Protein AF-A0A816FI47-F1 (afdb_monomer)

Foldseek 3Di:
DPDPDDDDPLDDDDDDDDDPQDDPQDDDDDQVSQLVRWDKDFDDPVCVVLLQVLLLVFSPDASHFQWFQAPVRDIDGRDNDDDDDTGITGTGDDPPDDDDDDDPDDDDDDPPPPPDDDDDVRVVVVVVQQDPPDKDAPVVLVVLLDVVCPPVPVDDQDQDFFPDPPPHGIHGSVSSVVSVD

Sequence (181 aa):
MYMMGKRVNYAGRSVISPDTFIAIYQVGIPEIFAKKLTYPELVTRHNVDELRQLILNGPDVHSGGNFVELEDETIRRLLPNNLSQRTACYRHLRTGDYVLVNRQPRLHRPNGTPLTGLIQDHVLAGRTLTMRDRVFEKSDYQQLLYNAIGSDSRRKIHLLPPCIWKAKQLWTGKQGFLCFS

Secondary structure (DSSP, 8-state):
---S----SS---------SSS-TT-----HHHHHH-EEEEEP-TTTHHHHHHHHHH-SSSSS-EEEEE-TTS-EEE--TT--S--SEEEEEP-TT-------S-------SS------THHHHHHHHHH-TT-EE-HHHHHHHHHHHHTT-TTS---PPPPSB-SSS-BEEHHHHHHTT-

Nearest PDB structures (foldseek):
  5w66-assembly1_A  TM=8.963E-01  e=2.203E-11  Saccharomyces cerevisiae S288C
  9bz0-assembly1_A  TM=8.713E-01  e=7.297E-09  Sus scrofa
  8ui0-assembly1_A  TM=8.658E-01  e=8.314E-09  Sus scrofa
  8cro-assembly1_A  TM=8.909E-01  e=3.725E-08  Pyrococcus furiosus DSM 3638
  8uha-assembly1_A  TM=8.652E-01  e=2.519E-08  Sus scrofa

Organism: NCBI:txid392033

Structure (mmCIF, N/CA/C/O backbone):
data_AF-A0A816FI47-F1
#
_entry.id   AF-A0A816FI47-F1
#
loop_
_atom_site.group_PDB
_atom_site.id
_atom_site.type_symbol
_atom_site.label_atom_id
_atom_site.label_alt_id
_atom_site.label_comp_id
_atom_site.label_asym_id
_atom_site.label_entity_id
_atom_site.label_seq_id
_atom_site.pdbx_PDB_ins_code
_atom_site.Cartn_x
_atom_site.Cartn_y
_atom_site.Cartn_z
_atom_site.occupancy
_atom_site.B_iso_or_equiv
_atom_site.auth_seq_id
_atom_site.auth_comp_id
_atom_site.auth_asym_id
_atom_site.auth_atom_id
_atom_site.pdbx_PDB_model_num
ATOM 1 N N . MET A 1 1 ? 9.912 13.997 35.155 1.00 44.88 1 MET A N 1
ATOM 2 C CA . MET A 1 1 ? 10.780 13.135 34.323 1.00 44.88 1 MET A CA 1
ATOM 3 C C . MET A 1 1 ? 9.960 12.571 33.159 1.00 44.88 1 MET A C 1
ATOM 5 O O . MET A 1 1 ? 9.544 11.427 33.200 1.00 44.88 1 MET A O 1
ATOM 9 N N . TYR A 1 2 ? 9.657 13.391 32.147 1.00 51.47 2 TYR A N 1
ATOM 10 C CA . TYR A 1 2 ? 8.895 12.979 30.955 1.00 51.47 2 TYR A CA 1
ATOM 11 C C . TYR A 1 2 ? 9.415 13.753 29.737 1.00 51.47 2 TYR A C 1
ATOM 13 O O . TYR A 1 2 ? 8.805 14.733 29.336 1.00 51.47 2 TYR A O 1
ATOM 21 N N . MET A 1 3 ? 10.581 13.391 29.192 1.00 65.38 3 MET A N 1
ATOM 22 C CA . MET A 1 3 ? 11.132 14.101 28.018 1.00 65.38 3 MET A CA 1
ATOM 23 C C . MET A 1 3 ? 11.901 13.229 27.014 1.00 65.38 3 MET A C 1
ATOM 25 O O . MET A 1 3 ? 12.195 13.698 25.922 1.00 65.38 3 MET A O 1
ATOM 29 N N . MET A 1 4 ? 12.167 11.951 27.303 1.00 63.00 4 MET A N 1
ATOM 30 C CA . MET A 1 4 ? 12.776 11.028 26.337 1.00 63.00 4 MET A CA 1
ATOM 31 C C . MET A 1 4 ? 11.887 9.798 26.150 1.00 63.00 4 MET A C 1
ATOM 33 O O . MET A 1 4 ? 11.758 8.988 27.058 1.00 63.00 4 MET A O 1
ATOM 37 N N . GLY A 1 5 ? 11.258 9.700 24.972 1.00 63.56 5 GLY A N 1
ATOM 38 C CA . GLY A 1 5 ? 10.609 8.495 24.439 1.00 63.56 5 GLY A CA 1
ATOM 39 C C . GLY A 1 5 ? 9.579 7.818 25.349 1.00 63.56 5 GLY A C 1
ATOM 40 O O . GLY A 1 5 ? 9.895 6.847 26.032 1.00 63.56 5 GLY A O 1
ATOM 41 N N . LYS A 1 6 ? 8.315 8.258 25.305 1.00 79.94 6 LYS A N 1
ATOM 42 C CA . LYS A 1 6 ? 7.210 7.524 25.945 1.00 79.94 6 LYS A CA 1
ATOM 43 C C . LYS A 1 6 ? 6.786 6.343 25.064 1.00 79.94 6 LYS A C 1
ATOM 45 O O . LYS A 1 6 ? 6.777 6.459 23.840 1.00 79.94 6 LYS A O 1
ATOM 50 N N . ARG A 1 7 ? 6.413 5.215 25.683 1.00 78.06 7 ARG A N 1
ATOM 51 C CA . ARG A 1 7 ? 5.765 4.099 24.974 1.00 78.06 7 ARG A CA 1
ATOM 52 C C . ARG A 1 7 ? 4.492 4.613 24.296 1.00 78.06 7 ARG A C 1
ATOM 54 O O . ARG A 1 7 ? 3.697 5.302 24.933 1.00 78.06 7 ARG A O 1
ATOM 61 N N . VAL A 1 8 ? 4.339 4.292 23.017 1.00 80.56 8 VAL A N 1
ATOM 62 C CA . VAL A 1 8 ? 3.209 4.721 22.187 1.00 80.56 8 VAL A CA 1
ATOM 63 C C . VAL A 1 8 ? 2.335 3.503 21.908 1.00 80.56 8 VAL A C 1
ATOM 65 O O . VAL A 1 8 ? 2.854 2.423 21.624 1.00 80.56 8 VAL A O 1
ATOM 68 N N . ASN A 1 9 ? 1.020 3.673 22.018 1.00 85.62 9 ASN A N 1
ATOM 69 C CA . ASN A 1 9 ? 0.045 2.646 21.653 1.00 85.62 9 ASN A CA 1
ATOM 70 C C . ASN A 1 9 ? -0.191 2.651 20.134 1.00 85.62 9 ASN A C 1
ATOM 72 O O . ASN A 1 9 ? 0.174 3.609 19.458 1.00 85.62 9 ASN A O 1
ATOM 76 N N . TYR A 1 10 ? -0.811 1.593 19.601 1.00 86.38 10 TYR A N 1
ATOM 77 C CA . TYR A 1 10 ? -1.134 1.469 18.168 1.00 86.38 10 TYR A CA 1
ATOM 78 C C . TYR A 1 10 ? 0.089 1.570 17.239 1.00 86.38 10 TYR A C 1
ATOM 80 O O . TYR A 1 10 ? 0.020 2.108 16.138 1.00 86.38 10 TYR A O 1
ATOM 88 N N . ALA A 1 11 ? 1.222 1.028 17.690 1.00 89.12 11 ALA A N 1
ATOM 89 C CA . ALA A 1 11 ? 2.454 0.935 16.920 1.00 89.12 11 ALA A CA 1
ATOM 90 C C . ALA A 1 11 ? 2.867 -0.532 16.740 1.00 89.12 11 ALA A C 1
ATOM 92 O O . ALA A 1 11 ? 2.627 -1.374 17.607 1.00 89.12 11 ALA A O 1
ATOM 93 N N . GLY A 1 12 ? 3.520 -0.830 15.619 1.00 89.06 12 GLY A N 1
ATOM 94 C CA . GLY A 1 12 ? 4.066 -2.147 15.305 1.00 89.06 12 GLY A CA 1
ATOM 95 C C . GLY A 1 12 ? 5.479 -2.043 14.738 1.00 89.06 12 GLY A C 1
ATOM 96 O O . GLY A 1 12 ? 5.891 -0.990 14.252 1.00 89.06 12 GLY A O 1
ATOM 97 N N . ARG A 1 13 ? 6.232 -3.143 14.809 1.00 91.19 13 ARG A N 1
ATOM 98 C CA . ARG A 1 13 ? 7.553 -3.272 14.188 1.00 91.19 13 ARG A CA 1
ATOM 99 C C . ARG A 1 13 ? 7.664 -4.642 13.535 1.00 91.19 13 ARG A C 1
ATOM 101 O O . ARG A 1 13 ? 7.333 -5.647 14.157 1.00 91.19 13 ARG A O 1
ATOM 108 N N . SER A 1 14 ? 8.160 -4.666 12.308 1.00 92.00 14 SER A N 1
ATOM 109 C CA . SER A 1 14 ? 8.398 -5.881 11.531 1.00 92.00 14 SER A CA 1
ATOM 110 C C . SER A 1 14 ? 9.713 -5.777 10.755 1.00 92.00 14 SER A C 1
ATOM 112 O O . SER A 1 14 ? 10.382 -4.738 10.761 1.00 92.00 14 SER A O 1
ATOM 114 N N . VAL A 1 15 ? 10.094 -6.880 10.112 1.00 93.00 15 VAL A N 1
ATOM 115 C CA . VAL A 1 15 ? 11.171 -6.913 9.118 1.00 93.00 15 VAL A CA 1
ATOM 116 C C . VAL A 1 15 ? 10.645 -6.330 7.807 1.00 93.00 15 VAL A C 1
ATOM 118 O O . VAL A 1 15 ? 9.485 -6.541 7.455 1.00 93.00 15 VAL A O 1
ATOM 121 N N . ILE A 1 16 ? 11.496 -5.582 7.104 1.00 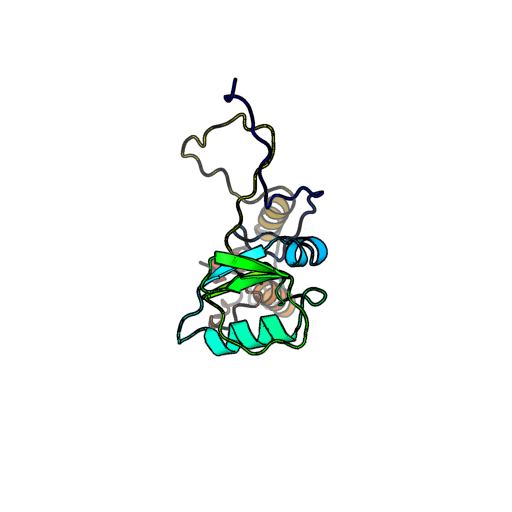91.00 16 ILE A N 1
ATOM 122 C CA . ILE A 1 16 ? 11.183 -5.038 5.781 1.00 91.00 16 ILE A CA 1
ATOM 123 C C . ILE A 1 16 ? 11.627 -6.015 4.694 1.00 91.00 16 ILE A C 1
ATOM 125 O O . ILE A 1 16 ? 12.681 -6.642 4.801 1.00 91.00 16 ILE A O 1
ATOM 129 N N . SER A 1 17 ? 10.836 -6.122 3.635 1.00 92.75 17 SER A N 1
ATOM 130 C CA . SER A 1 17 ? 11.184 -6.870 2.429 1.00 92.75 17 SER A CA 1
ATOM 131 C C . SER A 1 17 ? 10.867 -6.007 1.209 1.00 92.75 17 SER A C 1
ATOM 133 O O . SER A 1 17 ? 9.898 -5.246 1.260 1.00 92.75 17 SER A O 1
ATOM 135 N N . PRO A 1 18 ? 11.705 -6.043 0.161 1.00 91.56 18 PRO A N 1
ATOM 136 C CA . PRO A 1 18 ? 11.463 -5.262 -1.042 1.00 91.56 18 PRO A CA 1
ATOM 137 C C . PRO A 1 18 ? 10.272 -5.835 -1.817 1.00 91.56 18 PRO A C 1
ATOM 139 O O . PRO A 1 18 ? 10.141 -7.051 -1.934 1.00 91.56 18 PRO A O 1
ATOM 142 N N . ASP A 1 19 ? 9.441 -4.957 -2.373 1.00 91.81 19 ASP A N 1
ATOM 143 C CA . ASP A 1 19 ? 8.355 -5.307 -3.290 1.00 91.81 19 ASP A CA 1
ATOM 144 C C . ASP A 1 19 ? 8.319 -4.266 -4.416 1.00 91.81 19 ASP A C 1
ATOM 146 O O . ASP A 1 19 ? 8.298 -3.062 -4.154 1.00 91.81 19 ASP A O 1
ATOM 150 N N . THR A 1 20 ? 8.381 -4.725 -5.667 1.00 87.12 20 THR A N 1
ATOM 151 C CA . THR A 1 20 ? 8.420 -3.869 -6.862 1.00 87.12 20 THR A CA 1
ATOM 152 C C . THR A 1 20 ? 7.037 -3.534 -7.415 1.00 87.12 20 THR A C 1
ATOM 154 O O . THR A 1 20 ? 6.939 -2.679 -8.291 1.00 87.12 20 THR A O 1
ATOM 157 N N . PHE A 1 21 ? 5.974 -4.198 -6.950 1.00 87.06 21 PHE A N 1
ATOM 158 C CA . PHE A 1 21 ? 4.613 -4.014 -7.466 1.00 87.06 21 PHE A CA 1
ATOM 159 C C . PHE A 1 21 ? 3.788 -2.986 -6.684 1.00 87.06 21 PHE A C 1
ATOM 161 O O . PHE A 1 21 ? 2.708 -2.599 -7.131 1.00 87.06 21 PHE A O 1
ATOM 168 N N . ILE A 1 22 ? 4.284 -2.518 -5.538 1.00 89.50 22 ILE A N 1
ATOM 169 C CA . ILE A 1 22 ? 3.634 -1.479 -4.733 1.00 89.50 22 ILE A CA 1
ATOM 170 C C . ILE A 1 22 ? 4.104 -0.077 -5.137 1.00 89.50 22 ILE A C 1
ATOM 172 O O . ILE A 1 22 ? 5.250 0.129 -5.539 1.00 89.50 22 ILE A O 1
ATOM 176 N N . ALA A 1 23 ? 3.224 0.918 -5.013 1.00 87.94 23 ALA A N 1
ATOM 177 C CA . ALA A 1 23 ? 3.589 2.299 -5.313 1.00 87.94 23 ALA A CA 1
ATOM 178 C C . ALA A 1 23 ? 4.539 2.887 -4.251 1.00 87.94 23 ALA A C 1
ATOM 180 O O . ALA A 1 23 ? 4.522 2.490 -3.090 1.00 87.94 23 ALA A O 1
ATOM 181 N N . ILE A 1 24 ? 5.305 3.921 -4.619 1.00 87.81 24 ILE A N 1
ATOM 182 C CA . ILE A 1 24 ? 6.288 4.582 -3.731 1.00 87.81 24 ILE A CA 1
ATOM 183 C C . ILE A 1 24 ? 5.697 5.156 -2.431 1.00 87.81 24 ILE A C 1
ATOM 185 O O . ILE A 1 24 ? 6.418 5.354 -1.458 1.00 87.81 24 ILE A O 1
ATOM 189 N N . TYR A 1 25 ? 4.396 5.456 -2.423 1.00 88.62 25 TYR A N 1
ATOM 190 C CA . TYR A 1 25 ? 3.660 5.999 -1.278 1.00 88.62 25 TYR A CA 1
ATOM 191 C C . TYR A 1 25 ? 2.863 4.924 -0.523 1.00 88.62 25 TYR A C 1
ATOM 193 O O . TYR A 1 25 ? 2.105 5.245 0.390 1.00 88.62 25 TYR A O 1
ATOM 201 N N . GLN A 1 26 ? 2.998 3.658 -0.918 1.00 91.75 26 GLN A N 1
ATOM 202 C CA . GLN A 1 26 ? 2.323 2.524 -0.305 1.00 91.75 26 GLN A CA 1
ATOM 203 C C . GLN A 1 26 ? 3.310 1.686 0.502 1.00 91.75 26 GLN A C 1
ATOM 205 O O . GLN A 1 26 ? 4.512 1.658 0.247 1.00 91.75 26 GLN A O 1
ATOM 210 N N . VAL A 1 27 ? 2.778 0.979 1.494 1.00 92.62 27 VAL A N 1
ATOM 211 C CA . VAL A 1 27 ? 3.525 0.011 2.291 1.00 92.62 27 VAL A CA 1
ATOM 212 C C . VAL A 1 27 ? 2.664 -1.227 2.492 1.00 92.62 27 VAL A C 1
ATOM 214 O O . VAL A 1 27 ? 1.484 -1.123 2.825 1.00 92.62 27 VAL A O 1
ATOM 217 N N . GLY A 1 28 ? 3.251 -2.404 2.288 1.00 92.94 28 GLY A N 1
ATOM 218 C CA . GLY A 1 28 ? 2.590 -3.668 2.591 1.00 92.94 28 GLY A CA 1
ATOM 219 C C . GLY A 1 28 ? 2.499 -3.879 4.102 1.00 92.94 28 GLY A C 1
ATOM 220 O O . GLY A 1 28 ? 3.522 -3.924 4.787 1.00 92.94 28 GLY A O 1
ATOM 221 N N . ILE A 1 29 ? 1.281 -4.023 4.627 1.00 92.88 29 ILE A N 1
ATOM 222 C CA . ILE A 1 29 ? 1.034 -4.363 6.033 1.00 92.88 29 ILE A CA 1
ATOM 223 C C . ILE A 1 29 ? 0.497 -5.796 6.093 1.00 92.88 29 ILE A C 1
ATOM 225 O O . ILE A 1 29 ? -0.542 -6.069 5.493 1.00 92.88 29 ILE A O 1
ATOM 229 N N . PRO A 1 30 ? 1.149 -6.717 6.826 1.00 93.06 30 PRO A N 1
ATOM 230 C CA . PRO A 1 30 ? 0.626 -8.067 6.988 1.00 93.06 30 PRO A CA 1
ATOM 231 C C . PRO A 1 30 ? -0.720 -8.072 7.717 1.00 93.06 30 PRO A C 1
ATOM 233 O O . PRO A 1 30 ? -0.930 -7.314 8.668 1.00 93.06 30 PRO A O 1
ATOM 236 N N . GLU A 1 31 ? -1.598 -9.000 7.345 1.00 91.81 31 GLU A N 1
ATOM 237 C CA . GLU A 1 31 ? -2.968 -9.090 7.865 1.00 91.81 31 GLU A CA 1
ATOM 238 C C . GLU A 1 31 ? -3.025 -9.191 9.402 1.00 91.81 31 GLU A C 1
ATOM 240 O O . GLU A 1 31 ? -3.869 -8.576 10.050 1.00 91.81 31 GLU A O 1
ATOM 245 N N . ILE A 1 32 ? -2.064 -9.894 10.009 1.00 92.06 32 ILE A N 1
ATOM 246 C CA . ILE A 1 32 ? -1.937 -10.040 11.469 1.00 92.06 32 ILE A CA 1
ATOM 247 C C . ILE A 1 32 ? -1.759 -8.678 12.160 1.00 92.06 32 ILE A C 1
ATOM 249 O O . ILE A 1 32 ? -2.278 -8.466 13.258 1.00 92.06 32 ILE A O 1
ATOM 253 N N . PHE A 1 33 ? -1.024 -7.753 11.536 1.00 92.19 33 PHE A N 1
ATOM 254 C CA . PHE A 1 33 ? -0.883 -6.390 12.042 1.00 92.19 33 PHE A CA 1
ATOM 255 C C . PHE A 1 33 ? -2.142 -5.576 11.765 1.00 92.19 33 PHE A C 1
ATOM 257 O O . PHE A 1 33 ? -2.612 -4.889 12.669 1.00 92.19 33 PHE A O 1
ATOM 264 N N . ALA A 1 34 ? -2.719 -5.694 10.567 1.00 92.75 34 ALA A N 1
ATOM 265 C CA . ALA A 1 34 ? -3.925 -4.961 10.193 1.00 92.75 34 ALA A CA 1
ATOM 266 C C . ALA A 1 34 ? -5.123 -5.274 11.110 1.00 92.75 34 ALA A C 1
ATOM 268 O O . ALA A 1 34 ? -5.857 -4.362 11.473 1.00 92.75 34 ALA A O 1
ATOM 269 N N . LYS A 1 35 ? -5.274 -6.530 11.557 1.00 90.75 35 LYS A N 1
ATOM 270 C CA . LYS A 1 35 ? -6.307 -6.953 12.526 1.00 90.75 35 LYS A CA 1
ATOM 271 C C . LYS A 1 35 ? -6.104 -6.388 13.933 1.00 90.75 35 LYS A C 1
ATOM 273 O O . LYS A 1 35 ? -7.058 -6.180 14.678 1.00 90.75 35 LYS A O 1
ATOM 278 N N . LYS A 1 36 ? -4.852 -6.168 14.340 1.00 90.25 36 LYS A N 1
ATOM 279 C CA . LYS A 1 36 ? -4.520 -5.664 15.685 1.00 90.25 36 LYS A CA 1
ATOM 280 C C . LYS A 1 36 ? -4.524 -4.142 15.756 1.00 90.25 36 LYS A C 1
ATOM 282 O O . LYS A 1 36 ? -4.885 -3.584 16.788 1.00 90.25 36 LYS A O 1
ATOM 287 N N . LEU A 1 37 ? -4.089 -3.479 14.689 1.00 91.75 37 LEU A N 1
ATOM 288 C CA . LEU A 1 37 ? -4.073 -2.027 14.589 1.00 91.75 37 LEU A CA 1
ATOM 289 C C . LEU A 1 37 ? -5.471 -1.536 14.227 1.00 91.75 37 LEU A C 1
ATOM 291 O O . LEU A 1 37 ? -6.017 -1.888 13.185 1.00 91.75 37 LEU A O 1
ATOM 295 N N . THR A 1 38 ? -6.044 -0.721 15.104 1.00 90.44 38 THR A N 1
ATOM 296 C CA . THR A 1 38 ? -7.402 -0.208 14.941 1.00 90.44 38 THR A CA 1
ATOM 297 C C . THR A 1 38 ? -7.423 1.298 14.819 1.00 90.44 38 THR A C 1
ATOM 299 O O . THR A 1 38 ? -6.657 1.987 15.494 1.00 90.44 38 THR A O 1
ATOM 302 N N . TYR A 1 39 ? -8.369 1.793 14.033 1.00 90.38 39 TYR A N 1
ATOM 303 C CA . TYR A 1 39 ? -8.665 3.210 13.908 1.00 90.38 39 TYR A CA 1
ATOM 304 C C . TYR A 1 39 ? -10.113 3.477 14.349 1.00 90.38 39 TYR A C 1
ATOM 306 O O . TYR A 1 39 ? -11.009 2.765 13.884 1.00 90.38 39 TYR A O 1
ATOM 314 N N . PRO A 1 40 ? -10.361 4.450 15.247 1.00 89.12 40 PRO A N 1
ATOM 315 C CA . PRO A 1 40 ? -11.715 4.838 15.615 1.00 89.12 40 PRO A CA 1
ATOM 316 C C . PRO A 1 40 ? -12.354 5.613 14.460 1.00 89.12 40 PRO A C 1
ATOM 318 O O . PRO A 1 40 ? -11.950 6.732 14.151 1.00 89.12 40 PRO A O 1
ATOM 321 N N . GLU A 1 41 ? -13.350 5.015 13.813 1.00 89.06 41 GLU A N 1
ATOM 322 C CA . GLU A 1 41 ? -14.168 5.694 12.812 1.00 89.06 41 GLU A CA 1
ATOM 323 C C . GLU A 1 41 ? -15.531 6.051 13.409 1.00 89.06 41 GLU A C 1
ATOM 325 O O . GLU A 1 41 ? -16.224 5.200 13.977 1.00 89.06 41 GLU A O 1
ATOM 330 N N . LEU A 1 42 ? -15.900 7.329 13.289 1.00 87.19 42 LEU A N 1
ATOM 331 C CA . LEU A 1 42 ? -17.183 7.841 13.758 1.00 87.19 42 LEU A CA 1
ATOM 332 C C . LEU A 1 42 ? -18.318 7.341 12.867 1.00 87.19 42 LEU A C 1
ATOM 334 O O . LEU A 1 42 ? -18.187 7.289 11.639 1.00 87.19 42 LEU A O 1
ATOM 338 N N . VAL A 1 43 ? -19.452 7.023 13.488 1.00 85.00 43 VAL A N 1
ATOM 339 C CA . VAL A 1 43 ? -20.649 6.611 12.760 1.00 85.00 43 VAL A CA 1
ATOM 340 C C . VAL A 1 43 ? -21.330 7.847 12.170 1.00 85.00 43 VAL A C 1
ATOM 342 O O . VAL A 1 43 ? -21.767 8.757 12.867 1.00 85.00 43 VAL A O 1
ATOM 345 N N . THR A 1 44 ? -21.424 7.871 10.849 1.00 87.31 44 THR A N 1
ATOM 346 C CA . THR A 1 44 ? -22.083 8.895 10.039 1.00 87.31 44 THR A CA 1
ATOM 347 C C . THR A 1 44 ? -23.127 8.232 9.157 1.00 87.31 44 THR A C 1
ATOM 349 O O . THR A 1 44 ? -23.021 7.053 8.839 1.00 87.31 44 THR A O 1
ATOM 352 N N . ARG A 1 45 ? -24.116 8.993 8.679 1.00 87.81 45 ARG A N 1
ATOM 353 C CA . ARG A 1 45 ? -25.199 8.465 7.825 1.00 87.81 45 ARG A CA 1
ATOM 354 C C . ARG A 1 45 ? -24.702 7.723 6.577 1.00 87.81 45 ARG A C 1
ATOM 356 O O . ARG A 1 45 ? -25.404 6.851 6.088 1.00 87.81 45 ARG A O 1
ATOM 363 N N . HIS A 1 46 ? -23.514 8.067 6.083 1.00 90.12 46 HIS A N 1
ATOM 364 C CA . HIS A 1 46 ? -22.933 7.474 4.880 1.00 90.12 46 HI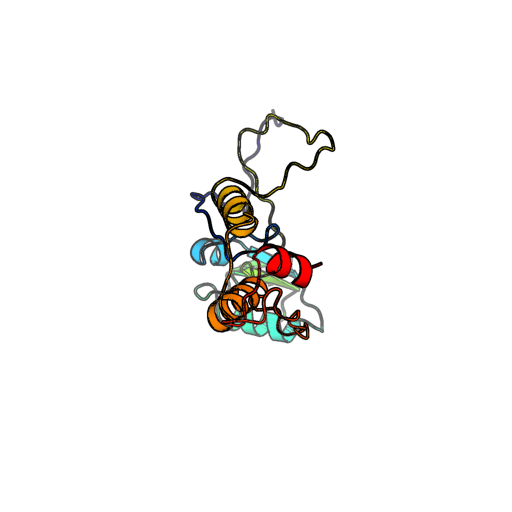S A CA 1
ATOM 365 C C . HIS A 1 46 ? -22.190 6.161 5.141 1.00 90.12 46 HIS A C 1
ATOM 367 O O . HIS A 1 46 ? -22.164 5.312 4.261 1.00 90.12 46 HIS A O 1
ATOM 373 N N . ASN A 1 47 ? -21.602 5.980 6.328 1.00 88.94 47 ASN A N 1
ATOM 374 C CA . ASN A 1 47 ? -20.791 4.800 6.650 1.00 88.94 47 ASN A CA 1
ATOM 375 C C . ASN A 1 47 ? -21.485 3.824 7.619 1.00 88.94 47 ASN A C 1
ATOM 377 O O . ASN A 1 47 ? -20.897 2.795 7.940 1.00 88.94 47 ASN A O 1
ATOM 381 N N . VAL A 1 48 ? -22.721 4.100 8.074 1.00 84.31 48 VAL A N 1
ATOM 382 C CA . VAL A 1 48 ? -23.451 3.224 9.019 1.00 84.31 48 VAL A CA 1
ATOM 383 C C . VAL A 1 48 ? -23.504 1.783 8.523 1.00 84.31 48 VAL A C 1
ATOM 385 O O . VAL A 1 48 ? -23.246 0.858 9.292 1.00 84.31 48 VAL A O 1
ATOM 388 N N . ASP A 1 49 ? -23.855 1.588 7.254 1.00 86.25 49 ASP A N 1
ATOM 389 C CA . ASP A 1 49 ? -24.053 0.251 6.703 1.00 86.25 49 ASP A CA 1
ATOM 390 C C . ASP A 1 49 ? -22.726 -0.498 6.576 1.00 86.25 49 ASP A C 1
ATOM 392 O O . ASP A 1 49 ? -22.645 -1.661 6.970 1.00 86.25 49 ASP A O 1
ATOM 396 N N . GLU A 1 50 ? -21.667 0.186 6.134 1.00 88.06 50 GLU A N 1
ATOM 397 C CA . GLU A 1 50 ? -20.316 -0.376 6.065 1.00 88.06 50 GLU A CA 1
ATOM 398 C C . GLU A 1 50 ? -19.799 -0.760 7.455 1.00 88.06 50 GLU A C 1
ATOM 400 O O . GLU A 1 50 ? -19.394 -1.900 7.675 1.00 88.06 50 GLU A O 1
ATOM 405 N N . LEU A 1 51 ? -19.872 0.155 8.428 1.00 86.00 51 LEU A N 1
ATOM 406 C CA . LEU A 1 51 ? -19.425 -0.101 9.798 1.00 86.00 51 LEU A CA 1
ATOM 407 C C . LEU A 1 51 ? -20.229 -1.234 10.446 1.00 86.00 51 LEU A C 1
ATOM 409 O O . LEU A 1 51 ? -19.657 -2.056 11.163 1.00 86.00 51 LEU A O 1
ATOM 413 N N . ARG A 1 52 ? -21.534 -1.335 10.157 1.00 82.88 52 ARG A N 1
ATOM 414 C CA . ARG A 1 52 ? -22.371 -2.453 10.612 1.00 82.88 52 ARG A CA 1
ATOM 415 C C . ARG A 1 52 ? -21.863 -3.788 10.066 1.00 82.88 52 ARG A C 1
ATOM 417 O O . ARG A 1 52 ? -21.816 -4.750 10.825 1.00 82.88 52 ARG A O 1
ATOM 424 N N . GLN A 1 53 ? -21.438 -3.854 8.805 1.00 85.12 53 GLN A N 1
ATOM 425 C CA . GLN A 1 53 ? -20.847 -5.077 8.249 1.00 85.12 53 GLN A CA 1
ATOM 426 C C . GLN A 1 53 ? -19.512 -5.430 8.917 1.00 85.12 53 GLN A C 1
ATOM 428 O O . GLN A 1 53 ? -19.310 -6.578 9.303 1.00 85.12 53 GLN A O 1
ATOM 433 N N . LEU A 1 54 ? -18.631 -4.451 9.155 1.00 85.94 54 LEU A N 1
ATOM 434 C CA . LEU A 1 54 ? -17.355 -4.687 9.855 1.00 85.94 54 LEU A CA 1
ATOM 435 C C . LEU A 1 54 ? -17.566 -5.258 11.263 1.00 85.94 54 LEU A C 1
ATOM 437 O O . LEU A 1 54 ? -16.812 -6.107 11.734 1.00 85.94 54 LEU A O 1
ATOM 441 N N . ILE A 1 55 ? -18.613 -4.793 11.935 1.00 81.25 55 ILE A N 1
ATOM 442 C CA . ILE A 1 55 ? -19.032 -5.290 13.241 1.00 81.25 55 ILE A CA 1
ATOM 443 C C . ILE A 1 55 ? -19.484 -6.752 13.162 1.00 81.25 55 ILE A C 1
ATOM 445 O O . ILE A 1 55 ? -19.106 -7.541 14.027 1.00 81.25 55 ILE A O 1
ATOM 449 N N . LEU A 1 56 ? -20.301 -7.093 12.160 1.00 82.31 56 LEU A N 1
ATOM 450 C CA . LEU A 1 56 ? -20.829 -8.445 11.961 1.00 82.31 56 LEU A CA 1
ATOM 451 C C . LEU A 1 56 ? -19.713 -9.440 11.624 1.00 82.31 56 LEU A C 1
ATOM 453 O O . LEU A 1 56 ? -19.732 -10.564 12.118 1.00 82.31 56 LEU A O 1
ATOM 457 N N . ASN A 1 57 ? -18.711 -9.005 10.856 1.00 84.81 57 ASN A N 1
ATOM 458 C CA . ASN A 1 57 ? -17.523 -9.801 10.537 1.00 84.81 57 ASN A CA 1
ATOM 459 C C . ASN A 1 57 ? -16.689 -10.153 11.783 1.00 84.81 57 ASN A C 1
ATOM 461 O O . ASN A 1 57 ? -15.984 -11.163 11.796 1.00 84.81 57 ASN A O 1
ATOM 465 N N . GLY A 1 58 ? -16.773 -9.335 12.837 1.00 83.44 58 GLY A N 1
ATOM 466 C CA . GLY A 1 58 ? -16.089 -9.562 14.106 1.00 83.44 58 GLY A CA 1
ATOM 467 C C . GLY A 1 58 ? -14.578 -9.270 14.073 1.00 83.44 58 GLY A C 1
ATOM 468 O O . GLY A 1 58 ? -14.069 -8.685 13.119 1.00 83.44 58 GLY A O 1
ATOM 469 N N . PRO A 1 59 ? -13.840 -9.639 15.137 1.00 85.38 59 PRO A N 1
ATOM 470 C CA . PRO A 1 59 ? -12.428 -9.276 15.301 1.00 85.38 59 PRO A CA 1
ATOM 471 C C . PRO A 1 59 ? -11.435 -10.211 14.588 1.00 85.38 59 PRO A C 1
ATOM 473 O O . PRO A 1 59 ? -10.279 -9.835 14.394 1.00 85.38 59 PRO A O 1
ATOM 476 N N . ASP A 1 60 ? -11.847 -11.425 14.215 1.00 86.12 60 ASP A N 1
ATOM 477 C CA . ASP A 1 60 ? -10.930 -12.461 13.711 1.00 86.12 60 ASP A CA 1
ATOM 478 C C . ASP A 1 60 ? -10.701 -12.387 12.189 1.00 86.12 60 ASP A C 1
ATOM 480 O O . ASP A 1 60 ? -9.679 -12.861 11.677 1.00 86.12 60 ASP A O 1
ATOM 484 N N . VAL A 1 61 ? -11.620 -11.753 11.457 1.00 87.06 61 VAL A N 1
ATOM 485 C CA . VAL A 1 61 ? -11.572 -11.582 9.996 1.00 87.06 61 VAL A CA 1
ATOM 486 C C . VAL A 1 61 ? -11.011 -10.202 9.645 1.00 87.06 61 VAL A C 1
ATOM 488 O O . VAL A 1 61 ? -11.296 -9.218 10.322 1.00 87.06 61 VAL A O 1
ATOM 491 N N . HIS A 1 62 ? -10.175 -10.119 8.603 1.00 85.44 62 HIS A N 1
ATOM 492 C CA . HIS A 1 62 ? -9.678 -8.835 8.100 1.00 85.44 62 HIS A CA 1
ATOM 493 C C . HIS A 1 62 ? -10.815 -8.061 7.436 1.00 85.44 62 HIS A C 1
ATOM 495 O O . HIS A 1 62 ? -11.613 -8.646 6.712 1.00 85.44 62 HIS A O 1
ATOM 501 N N . SER A 1 63 ? -10.866 -6.745 7.644 1.00 86.75 63 SER A N 1
ATOM 502 C CA . SER A 1 63 ? -12.079 -5.935 7.429 1.00 86.75 63 SER A CA 1
ATOM 503 C C . SER A 1 63 ? -13.161 -6.240 8.467 1.00 86.75 63 SER A C 1
ATOM 505 O O . SER A 1 63 ? -14.333 -6.451 8.148 1.00 86.75 63 SER A O 1
ATOM 507 N N . GLY A 1 64 ? -12.738 -6.259 9.728 1.00 87.19 64 GLY A N 1
ATOM 508 C CA . GLY A 1 64 ? -13.605 -6.345 10.887 1.00 87.19 64 GLY A CA 1
ATOM 509 C C . GLY A 1 64 ? -13.398 -5.181 11.855 1.00 87.19 64 GLY A C 1
ATOM 510 O O . GLY A 1 64 ? -12.769 -4.163 11.535 1.00 87.19 64 GLY A O 1
ATOM 511 N N . GLY A 1 65 ? -13.918 -5.339 13.069 1.00 85.06 65 GLY A N 1
ATOM 512 C CA . GLY A 1 65 ? -13.701 -4.412 14.176 1.00 85.06 65 GLY A CA 1
ATOM 513 C C . GLY A 1 65 ? -13.368 -5.141 15.471 1.00 85.06 65 GLY A C 1
ATOM 514 O O . GLY A 1 65 ? -13.818 -6.263 15.697 1.00 85.06 65 GLY A O 1
ATOM 515 N N . ASN A 1 66 ? -12.623 -4.480 16.362 1.00 83.69 66 ASN A N 1
ATOM 516 C CA . ASN A 1 66 ? -12.284 -5.041 17.681 1.00 83.69 66 ASN A CA 1
ATOM 517 C C . ASN A 1 66 ? -13.119 -4.447 18.819 1.00 83.69 66 ASN A C 1
ATOM 519 O O . ASN A 1 66 ? -13.547 -5.170 19.725 1.00 83.69 66 ASN A O 1
ATOM 523 N N . PHE A 1 67 ? -13.351 -3.136 18.774 1.00 84.19 67 PHE A N 1
ATOM 524 C CA . PHE A 1 67 ? -13.992 -2.393 19.854 1.00 84.19 67 PHE A CA 1
ATOM 525 C C . PHE A 1 67 ? -15.063 -1.451 19.323 1.00 84.19 67 PHE A C 1
ATOM 527 O O . PHE A 1 67 ? -15.029 -1.024 18.170 1.00 84.19 67 PHE A O 1
ATOM 534 N N . VAL A 1 68 ? -16.001 -1.115 20.195 1.00 83.06 68 VAL A N 1
ATOM 535 C CA . VAL A 1 68 ? -17.049 -0.133 19.949 1.00 83.06 68 VAL A CA 1
ATOM 536 C C . VAL A 1 68 ? -17.142 0.802 21.126 1.00 83.06 68 VAL A C 1
ATOM 538 O O . VAL A 1 68 ? -17.084 0.365 22.273 1.00 83.06 68 VAL A O 1
ATOM 541 N N . GLU A 1 69 ? -17.329 2.070 20.809 1.00 83.38 69 GLU A N 1
ATOM 542 C CA . GLU A 1 69 ? -17.609 3.126 21.761 1.00 83.38 69 GLU A CA 1
ATOM 543 C C . GLU A 1 69 ? -19.109 3.426 21.751 1.00 83.38 69 GLU A C 1
ATOM 545 O O . GLU A 1 69 ? -19.716 3.665 20.699 1.00 83.38 69 GLU A O 1
ATOM 550 N N . LEU A 1 70 ? -19.711 3.325 22.933 1.00 79.56 70 LEU A N 1
ATOM 551 C CA . LEU A 1 70 ? -21.111 3.662 23.180 1.00 79.56 70 LEU A CA 1
ATOM 552 C C . LEU A 1 70 ? -21.261 5.171 23.431 1.00 79.56 70 LEU A C 1
ATOM 554 O O . LEU A 1 70 ? -20.270 5.878 23.585 1.00 79.56 70 LEU A O 1
ATOM 558 N N . GLU A 1 71 ? -22.499 5.665 23.493 1.00 78.44 71 GLU A N 1
ATOM 559 C CA . GLU A 1 71 ? -22.793 7.074 23.817 1.00 78.44 71 GLU A CA 1
ATOM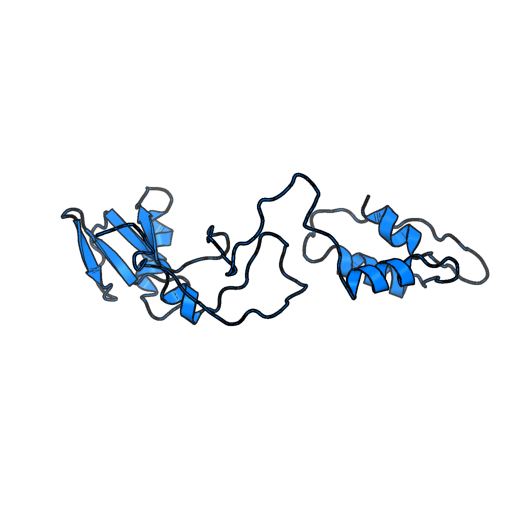 560 C C . GLU A 1 71 ? -22.270 7.480 25.205 1.00 78.44 71 GLU A C 1
ATOM 562 O O . GLU A 1 71 ? -21.847 8.615 25.388 1.00 78.44 71 GLU A O 1
ATOM 567 N N . ASP A 1 72 ? -22.169 6.525 26.134 1.00 78.06 72 ASP A N 1
ATOM 568 C CA . ASP A 1 72 ? -21.611 6.717 27.480 1.00 78.06 72 ASP A CA 1
ATOM 569 C C . ASP A 1 72 ? -20.063 6.686 27.526 1.00 78.06 72 ASP A C 1
ATOM 571 O O . ASP A 1 72 ? -19.487 6.325 28.554 1.00 78.06 72 ASP A O 1
ATOM 575 N N . GLU A 1 73 ? -19.373 6.913 26.399 1.00 73.75 73 GLU A N 1
ATOM 576 C CA . GLU A 1 73 ? -17.898 6.832 26.233 1.00 73.75 73 GLU A CA 1
ATOM 577 C C . GLU A 1 73 ? -17.273 5.482 26.655 1.00 73.75 73 GLU A C 1
ATOM 579 O O . GLU A 1 73 ? -16.057 5.307 26.772 1.00 73.75 73 GLU A O 1
ATOM 584 N N . THR A 1 74 ? -18.106 4.469 26.887 1.00 79.56 74 THR A N 1
ATOM 585 C CA . THR A 1 74 ? -17.650 3.162 27.347 1.00 79.56 74 THR A CA 1
ATOM 586 C C . THR A 1 74 ? -17.205 2.326 26.155 1.00 79.56 74 THR A C 1
ATOM 588 O O . THR A 1 74 ? -18.013 1.952 25.300 1.00 79.56 74 THR A O 1
ATOM 591 N N . ILE A 1 75 ? -15.922 1.962 26.135 1.00 78.38 75 ILE A N 1
ATOM 592 C CA . ILE A 1 75 ? -15.346 1.086 25.111 1.00 78.38 75 ILE A CA 1
ATOM 593 C C . ILE A 1 75 ? -15.635 -0.374 25.470 1.00 78.38 75 ILE A C 1
ATOM 595 O O . ILE A 1 75 ? -15.145 -0.898 26.473 1.00 78.38 75 ILE A O 1
ATOM 599 N N . ARG A 1 76 ? -16.407 -1.065 24.628 1.00 78.62 76 ARG A N 1
ATOM 600 C CA . ARG A 1 76 ? -16.696 -2.498 24.767 1.00 78.62 76 ARG A CA 1
ATOM 601 C C . ARG A 1 76 ? -16.061 -3.296 23.637 1.00 78.62 76 ARG A C 1
ATOM 603 O O . ARG A 1 76 ? -16.100 -2.900 22.472 1.00 78.62 76 ARG A O 1
ATOM 610 N N . ARG A 1 77 ? -15.498 -4.459 23.976 1.00 76.06 77 ARG A N 1
ATOM 611 C CA . ARG A 1 77 ? -15.047 -5.433 22.975 1.00 76.06 77 ARG A CA 1
ATOM 612 C C . ARG A 1 77 ? -16.259 -5.991 22.237 1.00 76.06 77 ARG A C 1
ATOM 614 O O . ARG A 1 77 ? -17.275 -6.314 22.853 1.00 76.06 77 ARG A O 1
ATOM 621 N N . LEU A 1 78 ? -16.132 -6.099 20.921 1.00 67.94 78 LEU A N 1
ATOM 622 C CA . LEU A 1 78 ? -17.188 -6.609 20.064 1.00 67.94 78 LEU A CA 1
ATOM 623 C C . LEU A 1 78 ? -17.507 -8.071 20.384 1.00 67.94 78 LEU A C 1
ATOM 625 O O . LEU A 1 78 ? -16.627 -8.930 20.380 1.00 67.94 78 LEU A O 1
ATOM 629 N N . LEU A 1 79 ? -18.789 -8.322 20.645 1.00 64.00 79 LEU A N 1
ATOM 630 C CA . LEU A 1 79 ? -19.404 -9.644 20.651 1.00 64.00 79 LEU A CA 1
ATOM 631 C C . LEU A 1 79 ? -20.306 -9.740 19.406 1.00 64.00 79 LEU A C 1
ATOM 633 O O . LEU A 1 79 ? -20.936 -8.731 19.069 1.00 64.00 79 LEU A O 1
ATOM 637 N N . PRO A 1 80 ? -20.420 -10.911 18.750 1.00 58.19 80 PRO A N 1
ATOM 638 C CA . PRO A 1 80 ? -21.108 -11.059 17.458 1.00 58.19 80 PRO A CA 1
ATOM 639 C C . PRO A 1 80 ? -22.581 -10.600 17.415 1.00 58.19 80 PRO A C 1
ATOM 641 O O . PRO A 1 80 ? -23.101 -10.336 16.338 1.00 58.19 80 PRO A O 1
ATOM 644 N N . ASN A 1 81 ? -23.259 -10.470 18.565 1.00 58.06 81 ASN A N 1
ATOM 645 C CA . ASN A 1 81 ? -24.730 -10.439 18.630 1.00 58.06 81 ASN A CA 1
ATOM 646 C C . ASN A 1 81 ? -25.393 -9.095 19.003 1.00 58.06 81 ASN A C 1
ATOM 648 O O . ASN A 1 81 ? -26.613 -9.057 19.131 1.00 58.06 81 ASN A O 1
ATOM 652 N N . ASN A 1 82 ? -24.665 -7.988 19.192 1.00 57.91 82 ASN A 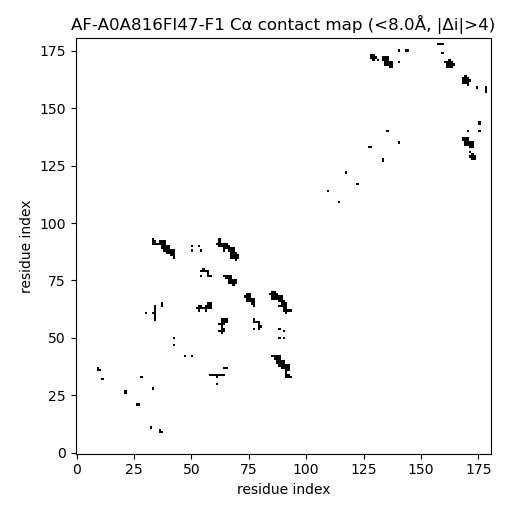N 1
ATOM 653 C CA . ASN A 1 82 ? -25.290 -6.735 19.665 1.00 57.91 82 ASN A CA 1
ATOM 654 C C . ASN A 1 82 ? -25.566 -5.730 18.530 1.00 57.91 82 ASN A C 1
ATOM 656 O O . ASN A 1 82 ? -24.633 -5.156 17.981 1.00 57.91 82 ASN A O 1
ATOM 660 N N . LEU A 1 83 ? -26.838 -5.460 18.222 1.00 56.88 83 LEU A N 1
ATOM 661 C CA . LEU A 1 83 ? -27.286 -4.586 17.117 1.00 56.88 83 LEU A CA 1
ATOM 662 C C . LEU A 1 83 ? -27.548 -3.114 17.507 1.00 56.88 83 LEU A C 1
ATOM 664 O O . LEU A 1 83 ? -27.860 -2.299 16.640 1.00 56.88 83 LEU A O 1
ATOM 668 N N . SER A 1 84 ? -27.436 -2.755 18.785 1.00 54.84 84 SER A N 1
ATOM 669 C CA . SER A 1 84 ? -27.910 -1.462 19.302 1.00 54.84 84 SER A CA 1
ATOM 670 C C . SER A 1 84 ? -26.855 -0.350 19.213 1.00 54.84 84 SER A C 1
ATOM 672 O O . SER A 1 84 ? -25.682 -0.611 19.476 1.00 54.84 84 SER A O 1
ATOM 674 N N . GLN A 1 85 ? -27.325 0.846 18.825 1.00 55.72 85 GLN A N 1
ATOM 675 C CA . GLN A 1 85 ? -26.684 2.171 18.683 1.00 55.72 85 GLN A CA 1
ATOM 676 C C . GLN A 1 85 ? -25.236 2.310 19.180 1.00 55.72 85 GLN A C 1
ATOM 678 O O . GLN A 1 85 ? -24.904 2.008 20.323 1.00 55.72 85 GLN A O 1
ATOM 683 N N . ARG A 1 86 ? -24.364 2.776 18.280 1.00 61.28 86 ARG A N 1
ATOM 684 C CA . ARG A 1 86 ? -22.914 2.859 18.480 1.00 61.28 86 ARG A CA 1
ATOM 685 C C . ARG A 1 86 ? -22.419 4.202 17.967 1.00 61.28 86 ARG A C 1
ATOM 687 O O . ARG A 1 86 ? -22.762 4.573 16.847 1.00 61.28 86 ARG A O 1
ATOM 694 N N . THR A 1 87 ? -21.612 4.887 18.765 1.00 64.00 87 THR A N 1
ATOM 695 C CA . THR A 1 87 ? -21.103 6.234 18.470 1.00 64.00 87 THR A CA 1
ATOM 696 C C . THR A 1 87 ? -19.871 6.166 17.573 1.00 64.00 87 THR A C 1
ATOM 698 O O . THR A 1 87 ? -19.766 6.892 16.582 1.00 64.00 87 THR A O 1
ATOM 701 N N . ALA A 1 88 ? -18.959 5.235 17.871 1.00 66.06 88 ALA A N 1
ATOM 702 C CA . ALA A 1 88 ? -17.759 4.996 17.077 1.00 66.06 88 ALA A CA 1
ATOM 703 C C . ALA A 1 88 ? -17.378 3.510 17.047 1.00 66.06 88 ALA A C 1
ATOM 705 O O . ALA A 1 88 ? -17.622 2.752 17.991 1.00 66.06 88 ALA A O 1
ATOM 706 N N . CYS A 1 89 ? -16.763 3.080 15.945 1.00 80.50 89 CYS A N 1
ATOM 707 C CA . CYS A 1 89 ? -16.284 1.715 15.757 1.00 80.50 89 CYS A CA 1
ATOM 708 C C . CYS A 1 89 ? -14.770 1.706 15.532 1.00 80.50 89 CYS A C 1
ATOM 710 O O . CYS A 1 89 ? -14.255 2.374 14.637 1.00 80.50 89 CYS A O 1
ATOM 712 N N . TYR A 1 90 ? -14.054 0.894 16.309 1.00 84.75 90 TYR A N 1
ATOM 713 C CA . TYR A 1 90 ? -12.627 0.644 16.127 1.00 84.75 90 TYR A CA 1
ATOM 714 C C . TYR A 1 90 ? -12.443 -0.451 15.084 1.00 84.75 90 TYR A C 1
ATOM 716 O O . TYR A 1 90 ? -12.327 -1.640 15.410 1.00 84.75 90 TYR A O 1
ATOM 724 N N . ARG A 1 91 ? -12.444 -0.035 13.819 1.00 90.56 91 ARG A N 1
ATOM 725 C CA . ARG A 1 91 ? -12.210 -0.929 12.686 1.00 90.56 91 ARG A CA 1
ATOM 726 C C . ARG A 1 91 ? -10.731 -1.258 12.530 1.00 90.56 91 ARG A C 1
ATOM 728 O O . ARG A 1 91 ? -9.864 -0.488 12.947 1.00 90.56 91 ARG A O 1
ATOM 735 N N . HIS A 1 92 ? -10.449 -2.389 11.900 1.00 93.12 92 HIS A N 1
ATOM 736 C CA . HIS A 1 92 ? -9.103 -2.747 11.451 1.00 93.12 92 HIS A CA 1
ATOM 737 C C . HIS A 1 92 ? -8.577 -1.760 10.399 1.00 93.12 92 HIS A C 1
ATOM 739 O O . HIS A 1 92 ? -9.354 -1.061 9.735 1.00 93.12 92 HIS A O 1
ATOM 745 N N . LEU A 1 93 ? -7.252 -1.724 10.231 1.00 92.50 93 LEU A N 1
ATOM 746 C CA . LEU A 1 93 ? -6.631 -0.997 9.122 1.00 92.50 93 LEU A CA 1
ATOM 747 C C . LEU A 1 93 ? -7.084 -1.579 7.779 1.00 92.50 93 LEU A C 1
ATOM 749 O O . LEU A 1 93 ? -7.081 -2.798 7.596 1.00 92.50 93 LEU A O 1
ATOM 753 N N . ARG A 1 94 ? -7.425 -0.696 6.838 1.00 91.44 94 ARG A N 1
ATOM 754 C CA . ARG A 1 94 ? -7.824 -1.033 5.465 1.00 91.44 94 ARG A CA 1
ATOM 755 C C . ARG A 1 94 ? -6.847 -0.449 4.451 1.00 91.44 94 ARG A C 1
ATOM 757 O O . ARG A 1 94 ? -6.090 0.477 4.746 1.00 91.44 94 ARG A O 1
ATOM 764 N N . THR A 1 95 ? -6.892 -0.964 3.228 1.00 91.88 95 THR A N 1
ATOM 765 C CA . THR A 1 95 ? -6.132 -0.399 2.109 1.00 91.88 95 THR A CA 1
ATOM 766 C C . THR A 1 95 ? -6.510 1.067 1.896 1.00 91.88 95 THR A C 1
ATOM 768 O O . THR A 1 95 ? -7.688 1.394 1.773 1.00 91.88 95 THR A O 1
ATOM 771 N N . GLY A 1 96 ? -5.505 1.942 1.843 1.00 90.81 96 GLY A N 1
ATOM 772 C CA . GLY A 1 96 ? -5.686 3.388 1.677 1.00 90.81 96 GLY A CA 1
ATOM 773 C C . GLY A 1 96 ? -5.625 4.194 2.976 1.00 90.81 96 GLY A C 1
ATOM 774 O O . GLY A 1 96 ? -5.5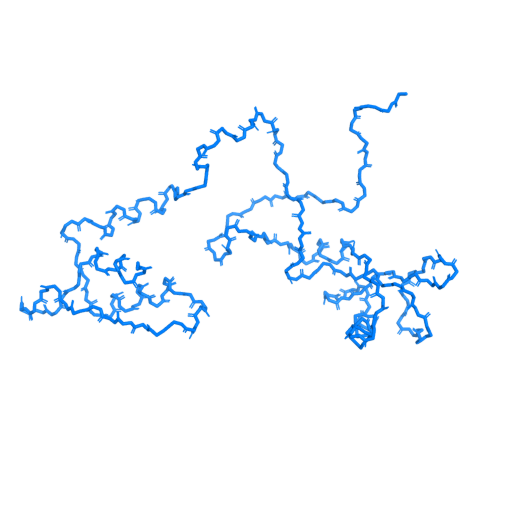69 5.419 2.908 1.00 90.81 96 GLY A O 1
ATOM 775 N N . ASP A 1 97 ? -5.579 3.545 4.144 1.00 92.75 97 ASP A N 1
ATOM 776 C CA . ASP A 1 97 ? -5.341 4.254 5.403 1.00 92.75 97 ASP A CA 1
ATOM 777 C C . ASP A 1 97 ? -3.914 4.823 5.462 1.00 92.75 97 ASP A C 1
ATOM 779 O O . ASP A 1 97 ? -2.933 4.178 5.079 1.00 92.75 97 ASP A O 1
ATOM 783 N N . TYR A 1 98 ? -3.791 6.037 6.000 1.00 91.94 98 TYR A N 1
ATOM 784 C CA . TYR A 1 98 ? -2.499 6.678 6.211 1.00 91.94 98 TYR A CA 1
ATOM 785 C C . TYR A 1 98 ? -1.825 6.127 7.464 1.00 91.94 98 TYR A C 1
ATOM 787 O O . TYR A 1 98 ? -2.372 6.183 8.565 1.00 91.94 98 TYR A O 1
ATOM 795 N N . VAL A 1 99 ? -0.592 5.651 7.304 1.00 91.25 99 VAL A N 1
ATOM 796 C CA . VAL A 1 99 ? 0.237 5.159 8.405 1.00 91.25 99 VAL A CA 1
ATOM 797 C C . VAL A 1 99 ? 1.577 5.878 8.426 1.00 91.25 99 VAL A C 1
ATOM 799 O O . VAL A 1 99 ? 2.176 6.167 7.390 1.00 91.25 99 VAL A O 1
ATOM 802 N N . LEU A 1 100 ? 2.072 6.161 9.629 1.00 90.62 100 LEU A N 1
ATOM 803 C CA . LEU A 1 100 ? 3.399 6.735 9.805 1.00 90.62 100 LEU A CA 1
ATOM 804 C C . LEU A 1 100 ? 4.434 5.616 9.869 1.00 90.62 100 LEU A C 1
ATOM 806 O O . LEU A 1 100 ? 4.466 4.834 10.819 1.00 90.62 100 LEU A O 1
ATOM 810 N N . VAL A 1 101 ? 5.317 5.577 8.876 1.00 88.94 101 VAL A N 1
ATOM 811 C CA . VAL A 1 101 ? 6.456 4.659 8.848 1.00 88.94 101 VAL A CA 1
ATOM 812 C C . VAL A 1 101 ? 7.711 5.413 9.262 1.00 88.94 101 VAL A C 1
ATOM 814 O O . VAL A 1 101 ? 7.965 6.536 8.832 1.00 88.94 101 VAL A O 1
ATOM 817 N N . ASN A 1 102 ? 8.517 4.792 10.118 1.00 87.56 102 ASN A N 1
ATOM 818 C CA . ASN A 1 102 ? 9.778 5.363 10.562 1.00 87.56 102 ASN A CA 1
ATOM 819 C C . ASN A 1 102 ? 10.882 4.306 10.532 1.00 87.56 102 ASN A C 1
ATOM 821 O O . ASN A 1 102 ? 10.704 3.206 11.052 1.00 87.56 102 ASN A O 1
ATOM 825 N N . ARG A 1 103 ? 12.051 4.670 9.997 1.00 82.50 103 ARG A N 1
ATOM 826 C CA . ARG A 1 103 ? 13.271 3.859 10.067 1.00 82.50 103 ARG A CA 1
ATOM 827 C C . ARG A 1 103 ? 14.252 4.526 11.026 1.00 82.50 103 ARG A C 1
ATOM 829 O O . ARG A 1 103 ? 14.666 5.660 10.811 1.00 82.50 103 ARG A O 1
ATOM 836 N N . GLN A 1 104 ? 14.601 3.831 12.105 1.00 77.38 104 GLN A N 1
ATOM 837 C CA . GLN A 1 104 ? 15.632 4.284 13.041 1.00 77.38 104 GLN A CA 1
ATOM 838 C C . GLN A 1 104 ? 17.020 3.828 12.561 1.00 77.38 104 GLN A C 1
ATOM 840 O O . GLN A 1 104 ? 17.118 2.718 12.031 1.00 77.38 104 GLN A O 1
ATOM 845 N N . PRO A 1 105 ? 18.086 4.623 12.781 1.00 78.38 105 PRO A N 1
ATOM 846 C CA . PRO A 1 105 ? 18.124 5.965 13.383 1.00 78.38 105 PRO A CA 1
ATOM 847 C C . PRO A 1 105 ? 17.809 7.094 12.377 1.00 78.38 105 PRO A C 1
ATOM 849 O O . PRO A 1 105 ? 18.125 6.989 11.194 1.00 78.38 105 PRO A O 1
ATOM 852 N N . ARG A 1 106 ? 17.228 8.211 12.847 1.00 64.12 106 ARG A N 1
ATOM 853 C CA . ARG A 1 106 ? 17.021 9.418 12.022 1.00 64.12 106 ARG A CA 1
ATOM 854 C C . ARG A 1 106 ? 18.209 10.364 12.167 1.00 64.12 106 ARG A C 1
ATOM 856 O O . ARG A 1 106 ? 18.286 11.090 13.1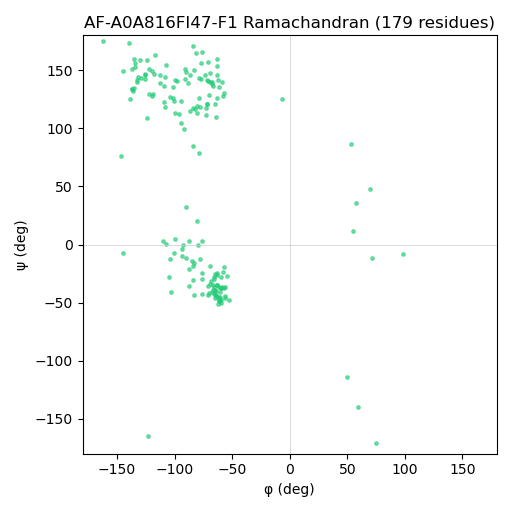52 1.00 64.12 106 ARG A O 1
ATOM 863 N N . LEU A 1 107 ? 19.121 10.335 11.196 1.00 74.62 107 LEU A N 1
ATOM 864 C CA . LEU A 1 107 ? 20.349 11.141 11.219 1.00 74.62 107 LEU A CA 1
ATOM 865 C C . LEU A 1 107 ? 20.3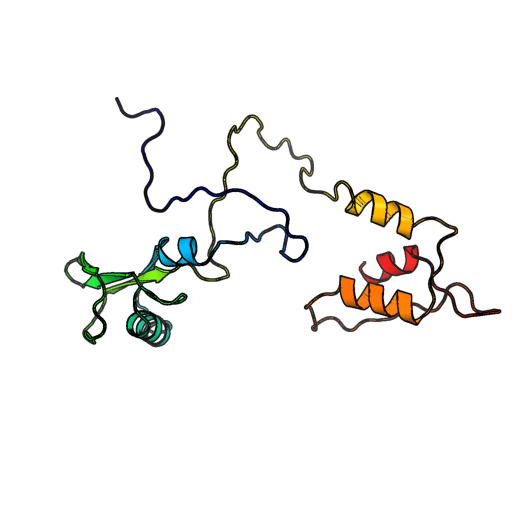23 12.361 10.281 1.00 74.62 107 LEU A C 1
ATOM 867 O O . LEU A 1 107 ? 21.191 13.219 10.379 1.00 74.62 107 LEU A O 1
ATOM 871 N N . HIS A 1 108 ? 19.355 12.447 9.367 1.00 71.25 108 HIS A N 1
ATOM 872 C CA . HIS A 1 108 ? 19.328 13.454 8.303 1.00 71.25 108 HIS A CA 1
ATOM 873 C C . HIS A 1 108 ? 18.014 14.240 8.289 1.00 71.25 108 HIS A C 1
ATOM 875 O O . HIS A 1 108 ? 16.942 13.697 8.564 1.00 71.25 108 HIS A O 1
ATOM 881 N N . ARG A 1 109 ? 18.108 15.526 7.932 1.00 62.50 109 ARG A N 1
ATOM 882 C CA . ARG A 1 109 ? 16.975 16.342 7.479 1.00 62.50 109 ARG A CA 1
ATOM 883 C C . ARG A 1 109 ? 17.031 16.394 5.944 1.00 62.50 109 ARG A C 1
ATOM 885 O O . ARG A 1 109 ? 18.136 16.433 5.410 1.00 62.50 109 ARG A O 1
ATOM 892 N N . PRO A 1 110 ? 15.904 16.348 5.218 1.00 68.00 110 PRO A N 1
ATOM 893 C CA . PRO A 1 110 ? 15.929 16.433 3.759 1.00 68.00 110 PRO A CA 1
ATOM 894 C C . PRO A 1 110 ? 16.443 17.809 3.303 1.00 68.00 110 PRO A C 1
ATOM 896 O O . PRO A 1 110 ? 15.836 18.824 3.628 1.00 68.00 110 PRO A O 1
ATOM 899 N N . ASN A 1 111 ? 17.538 17.850 2.539 1.00 62.53 111 ASN A N 1
ATOM 900 C CA . ASN A 1 111 ? 18.200 19.090 2.098 1.00 62.53 111 ASN A CA 1
ATOM 901 C C . ASN A 1 111 ? 17.665 19.617 0.747 1.00 62.53 111 ASN A C 1
ATOM 903 O O . ASN A 1 111 ? 18.417 20.172 -0.048 1.00 62.53 111 ASN A O 1
ATOM 907 N N . GLY A 1 112 ? 16.382 19.399 0.447 1.00 71.12 112 GLY A N 1
ATOM 908 C CA . GLY A 1 112 ? 15.733 19.879 -0.785 1.00 71.12 112 GLY A CA 1
ATOM 909 C C . GLY A 1 112 ? 16.142 19.170 -2.086 1.00 71.12 112 GLY A C 1
ATOM 910 O O . GLY A 1 112 ? 15.460 19.328 -3.094 1.00 71.12 112 GLY A O 1
ATOM 911 N N . THR A 1 113 ? 17.197 18.353 -2.085 1.00 75.75 113 THR A N 1
ATOM 912 C CA . THR A 1 113 ? 17.516 17.464 -3.208 1.00 75.75 113 THR A CA 1
ATOM 913 C C . THR A 1 113 ? 16.540 16.284 -3.261 1.00 75.75 113 THR A C 1
ATOM 915 O O . THR A 1 113 ? 16.097 15.799 -2.213 1.00 75.75 113 THR A O 1
ATOM 918 N N . PRO A 1 114 ? 16.183 15.789 -4.462 1.00 73.38 114 PRO A N 1
ATOM 919 C CA . PRO A 1 114 ? 15.337 14.611 -4.585 1.00 73.38 114 PRO A CA 1
ATOM 920 C C . PRO A 1 114 ? 16.069 13.395 -4.007 1.00 73.38 114 PRO A C 1
ATOM 922 O O . PRO A 1 114 ? 17.049 12.910 -4.564 1.00 73.38 114 PRO A O 1
ATOM 925 N N . LEU A 1 115 ? 15.589 12.912 -2.861 1.00 74.31 115 LEU A N 1
ATOM 926 C CA . LEU A 1 115 ? 16.126 11.721 -2.191 1.00 74.31 115 LEU A CA 1
ATOM 927 C C . LEU A 1 115 ? 15.549 10.418 -2.760 1.00 74.31 115 LEU A C 1
ATOM 929 O O . LEU A 1 115 ? 16.088 9.345 -2.505 1.00 74.31 115 LEU A O 1
ATOM 933 N N . THR A 1 116 ? 14.443 10.503 -3.504 1.00 78.44 116 THR A N 1
ATOM 934 C CA . THR A 1 116 ? 13.782 9.346 -4.119 1.00 78.44 116 THR A CA 1
ATOM 935 C C . THR A 1 116 ? 14.141 9.288 -5.596 1.00 78.44 116 THR A C 1
ATOM 937 O O . THR A 1 116 ? 13.947 10.261 -6.321 1.00 78.44 116 THR A O 1
ATOM 940 N N . GLY A 1 117 ? 14.654 8.145 -6.039 1.00 83.62 117 GLY A N 1
ATOM 941 C CA . GLY A 1 117 ? 15.041 7.901 -7.422 1.00 83.62 117 GLY A CA 1
ATOM 942 C C . GLY A 1 117 ? 15.185 6.409 -7.698 1.00 83.62 117 GLY A C 1
ATOM 943 O O . GLY A 1 117 ? 15.069 5.582 -6.792 1.00 83.62 117 GLY A O 1
ATOM 944 N N . LEU A 1 118 ? 15.433 6.066 -8.961 1.00 86.88 118 LEU A N 1
ATOM 945 C CA . LEU A 1 118 ? 15.709 4.688 -9.360 1.00 86.88 118 LEU A CA 1
ATOM 946 C C . LEU A 1 118 ? 17.052 4.238 -8.776 1.00 86.88 118 LEU A C 1
ATOM 948 O O . LEU A 1 118 ? 18.031 4.983 -8.817 1.00 86.88 118 LEU A O 1
ATOM 952 N N . ILE A 1 119 ? 17.107 3.008 -8.268 1.00 89.00 119 ILE A N 1
ATOM 953 C CA . ILE A 1 119 ? 18.316 2.425 -7.673 1.00 89.00 119 ILE A CA 1
ATOM 954 C C . ILE A 1 119 ? 18.609 1.039 -8.249 1.00 89.00 119 ILE A C 1
ATOM 956 O O . ILE A 1 119 ? 17.709 0.368 -8.760 1.00 89.00 119 ILE A O 1
ATOM 960 N N . GLN A 1 120 ? 19.873 0.619 -8.124 1.00 90.19 120 GLN A N 1
ATOM 961 C CA . GLN A 1 120 ? 20.346 -0.745 -8.391 1.00 90.19 120 GLN A CA 1
ATOM 962 C C . GLN A 1 120 ? 19.869 -1.272 -9.757 1.00 90.19 120 GLN A C 1
ATOM 964 O O . GLN A 1 120 ? 20.234 -0.721 -10.801 1.00 90.19 120 GLN A O 1
ATOM 969 N N . ASP A 1 121 ? 19.024 -2.300 -9.744 1.00 87.94 121 ASP A N 1
ATOM 970 C CA . ASP A 1 121 ? 18.567 -3.011 -10.932 1.00 87.94 121 ASP A CA 1
ATOM 971 C C . ASP A 1 121 ? 17.715 -2.135 -11.846 1.00 87.94 121 ASP A C 1
ATOM 973 O O . ASP A 1 121 ? 17.787 -2.282 -13.061 1.00 87.94 121 ASP A O 1
ATOM 977 N N . HIS A 1 122 ? 16.985 -1.153 -11.310 1.00 87.38 122 HIS A N 1
ATOM 978 C CA . HIS A 1 122 ? 16.208 -0.222 -12.132 1.00 87.38 122 HIS A CA 1
ATOM 979 C C . HIS A 1 122 ? 17.120 0.666 -12.985 1.00 87.38 122 HIS A C 1
ATOM 981 O O . HIS A 1 122 ? 16.832 0.924 -14.155 1.00 87.38 122 HIS A O 1
ATOM 987 N N . VAL A 1 123 ? 18.251 1.102 -12.423 1.00 89.31 123 VAL A N 1
ATOM 988 C CA . VAL A 1 123 ? 19.248 1.907 -13.144 1.00 89.31 123 VAL A CA 1
ATOM 989 C C . VAL A 1 123 ? 19.966 1.049 -14.182 1.00 89.31 123 VAL A C 1
ATOM 991 O O . VAL A 1 123 ? 20.132 1.473 -15.327 1.00 89.31 123 VAL A O 1
ATOM 994 N N . LEU A 1 124 ? 20.349 -0.177 -13.813 1.00 89.38 124 LEU A N 1
ATOM 995 C CA . LEU A 1 124 ? 20.991 -1.113 -14.732 1.00 89.38 124 LEU A CA 1
ATOM 996 C C . LEU A 1 124 ? 20.056 -1.498 -15.885 1.00 89.38 124 LEU A C 1
ATOM 998 O O . LEU A 1 124 ? 20.473 -1.475 -17.045 1.00 89.38 124 LEU A O 1
ATOM 1002 N N . ALA A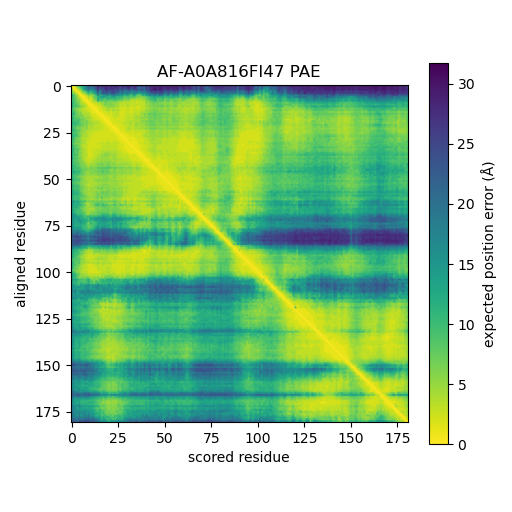 1 125 ? 18.791 -1.796 -15.592 1.00 87.56 125 ALA A N 1
ATOM 1003 C CA . ALA A 1 125 ? 17.768 -2.082 -16.586 1.00 87.56 125 ALA A CA 1
ATOM 1004 C C . ALA A 1 125 ? 17.546 -0.872 -17.497 1.00 87.56 125 ALA A C 1
ATOM 1006 O O . ALA A 1 125 ? 17.613 -1.024 -18.714 1.00 87.56 125 ALA A O 1
ATOM 1007 N N . GLY A 1 126 ? 17.393 0.334 -16.941 1.00 88.31 126 GLY A N 1
ATOM 1008 C CA . GLY A 1 126 ? 17.260 1.569 -17.717 1.00 88.31 126 GLY A CA 1
ATOM 1009 C C . GLY A 1 126 ? 18.438 1.797 -18.667 1.00 88.31 126 GLY A C 1
ATOM 1010 O O . GLY A 1 126 ? 18.237 2.038 -19.860 1.00 88.31 126 GLY A O 1
ATOM 1011 N N . ARG A 1 127 ? 19.676 1.621 -18.186 1.00 89.31 127 ARG A N 1
ATOM 1012 C CA . ARG A 1 127 ? 20.882 1.686 -19.027 1.00 89.31 127 ARG A CA 1
ATOM 1013 C C . ARG A 1 127 ? 20.842 0.635 -20.129 1.00 89.31 127 ARG A C 1
ATOM 1015 O O . ARG A 1 127 ? 21.039 0.957 -21.294 1.00 89.31 127 ARG A O 1
ATOM 1022 N N . THR A 1 128 ? 20.574 -0.616 -19.769 1.00 87.88 128 THR A N 1
ATOM 1023 C CA . THR A 1 128 ? 20.618 -1.741 -20.709 1.00 87.88 128 THR A CA 1
ATOM 1024 C C . THR A 1 128 ? 19.522 -1.624 -21.764 1.00 87.88 128 THR A C 1
ATOM 1026 O O . THR A 1 128 ? 19.742 -1.995 -22.909 1.00 87.88 128 THR A O 1
ATOM 1029 N N . LEU A 1 129 ? 18.343 -1.104 -21.416 1.00 88.56 129 LEU A N 1
ATOM 1030 C CA . LEU A 1 129 ? 17.248 -0.845 -22.354 1.00 88.56 129 LEU A CA 1
ATOM 1031 C C . LEU A 1 129 ? 17.571 0.303 -23.320 1.00 88.56 129 LEU A C 1
ATOM 1033 O O . LEU A 1 129 ? 17.160 0.258 -24.472 1.00 88.56 129 LEU A O 1
ATOM 1037 N N . THR A 1 130 ? 18.316 1.319 -22.883 1.00 89.00 130 THR A N 1
ATOM 1038 C CA . THR A 1 130 ? 18.580 2.533 -23.678 1.00 89.00 130 THR A CA 1
ATOM 1039 C C . THR A 1 130 ? 19.864 2.487 -24.511 1.00 89.00 130 THR A C 1
ATOM 1041 O O . THR A 1 130 ? 20.145 3.444 -25.244 1.00 89.00 130 THR A O 1
ATOM 1044 N N . MET A 1 131 ? 20.631 1.391 -24.449 1.00 91.12 131 MET A N 1
ATOM 1045 C CA . MET A 1 131 ? 21.808 1.185 -25.301 1.00 91.12 131 MET A CA 1
ATOM 1046 C C . MET A 1 131 ? 21.426 1.217 -26.788 1.00 91.12 131 MET A C 1
ATOM 1048 O O . MET A 1 131 ? 20.392 0.683 -27.183 1.00 91.12 131 MET A O 1
ATOM 1052 N N . ARG A 1 132 ? 22.274 1.844 -27.618 1.00 84.69 132 ARG A N 1
ATOM 1053 C CA . ARG A 1 132 ? 22.014 2.058 -29.056 1.00 84.69 132 ARG A CA 1
ATOM 1054 C C . ARG A 1 132 ? 21.764 0.752 -29.807 1.00 84.69 132 ARG A C 1
ATOM 1056 O O . ARG A 1 132 ? 20.901 0.715 -30.676 1.00 84.69 132 ARG A O 1
ATOM 1063 N N . ASP A 1 133 ? 22.484 -0.294 -29.426 1.00 86.94 133 ASP A N 1
ATOM 1064 C CA . ASP A 1 133 ? 22.478 -1.574 -30.131 1.00 86.94 133 ASP A CA 1
ATOM 1065 C C . ASP A 1 133 ? 21.359 -2.509 -29.649 1.00 86.94 133 ASP A C 1
ATOM 1067 O O . ASP A 1 133 ? 21.248 -3.639 -30.119 1.00 86.94 133 ASP A O 1
ATOM 1071 N N . ARG A 1 134 ? 20.501 -2.054 -28.719 1.00 87.31 134 ARG A N 1
ATOM 1072 C CA . ARG A 1 134 ? 19.377 -2.849 -28.225 1.00 87.31 134 ARG A CA 1
ATOM 1073 C C . ARG A 1 134 ? 18.084 -2.513 -28.961 1.00 87.31 134 ARG A C 1
ATOM 1075 O O . ARG A 1 134 ? 17.498 -1.439 -28.796 1.00 87.31 134 ARG A O 1
ATOM 1082 N N . VAL A 1 135 ? 17.624 -3.489 -29.732 1.00 91.31 135 VAL A N 1
ATOM 1083 C CA . VAL A 1 135 ? 16.390 -3.450 -30.518 1.00 91.31 135 VAL A CA 1
ATOM 1084 C C . VAL A 1 135 ? 15.461 -4.594 -30.114 1.00 91.31 135 VAL A C 1
ATOM 1086 O O . VAL A 1 135 ? 15.923 -5.637 -29.658 1.00 91.31 135 VAL A O 1
ATOM 1089 N N . PHE A 1 136 ? 14.157 -4.384 -30.264 1.00 91.50 136 PHE A N 1
ATOM 1090 C CA . PHE A 1 136 ? 13.100 -5.306 -29.856 1.00 91.50 136 PHE A CA 1
ATOM 1091 C C . PHE A 1 136 ? 12.166 -5.614 -31.018 1.00 91.50 136 PHE A C 1
ATOM 1093 O O . PHE A 1 136 ? 11.876 -4.747 -31.849 1.00 91.50 136 PHE A O 1
ATOM 1100 N N . GLU A 1 137 ? 11.657 -6.840 -31.035 1.00 92.38 137 GLU A N 1
ATOM 1101 C CA . GLU A 1 137 ? 10.562 -7.225 -31.913 1.00 92.38 137 GLU A CA 1
ATOM 1102 C C . GLU A 1 137 ? 9.226 -6.693 -31.391 1.00 92.38 137 GLU A C 1
ATOM 1104 O O . GLU A 1 137 ? 9.098 -6.277 -30.237 1.00 92.38 137 GLU A O 1
ATOM 1109 N N . LYS A 1 138 ? 8.203 -6.724 -32.249 1.00 89.31 138 LYS A N 1
ATOM 1110 C CA . LYS A 1 138 ? 6.877 -6.193 -31.921 1.00 89.31 138 LYS A CA 1
ATOM 1111 C C . LYS A 1 138 ? 6.280 -6.831 -30.661 1.00 89.31 138 LYS A C 1
ATOM 1113 O O . LYS A 1 138 ? 5.746 -6.104 -29.830 1.00 89.31 138 LYS A O 1
ATOM 1118 N N . SER A 1 139 ? 6.373 -8.155 -30.520 1.00 91.00 139 SER A N 1
ATOM 1119 C CA . SER A 1 139 ? 5.836 -8.894 -29.368 1.00 91.00 139 SER A CA 1
ATOM 1120 C C . SER A 1 139 ? 6.495 -8.461 -28.064 1.00 91.00 139 SER A C 1
ATOM 1122 O O . SER A 1 139 ? 5.807 -8.115 -27.107 1.00 91.00 139 SER A O 1
ATOM 1124 N N . ASP A 1 140 ? 7.826 -8.410 -28.054 1.00 91.06 140 ASP A N 1
ATOM 1125 C CA . ASP A 1 140 ? 8.605 -8.085 -26.861 1.00 91.06 140 ASP A CA 1
ATOM 1126 C C . ASP A 1 140 ? 8.382 -6.630 -26.454 1.00 91.06 140 ASP A C 1
ATOM 1128 O O . ASP A 1 140 ? 8.194 -6.325 -25.279 1.00 91.06 140 ASP A O 1
ATOM 1132 N N . TYR A 1 141 ? 8.328 -5.726 -27.437 1.00 89.69 141 TYR A N 1
ATOM 1133 C CA . TYR A 1 141 ? 8.019 -4.320 -27.207 1.00 89.69 141 TYR A CA 1
ATOM 1134 C C . TYR A 1 141 ? 6.616 -4.135 -26.613 1.00 89.69 141 TYR A C 1
ATOM 1136 O O . TYR A 1 141 ? 6.452 -3.412 -25.631 1.00 89.69 141 TYR A O 1
ATOM 1144 N N . GLN A 1 142 ? 5.607 -4.817 -27.161 1.00 88.00 142 GLN A N 1
ATOM 1145 C CA . GLN A 1 142 ? 4.242 -4.758 -26.637 1.00 88.00 142 GLN A CA 1
ATOM 1146 C C . GLN A 1 142 ? 4.143 -5.335 -25.222 1.00 88.00 142 GLN A C 1
ATOM 1148 O O . GLN A 1 142 ? 3.473 -4.738 -24.382 1.00 88.00 142 GLN A O 1
ATOM 1153 N N . GLN A 1 143 ? 4.841 -6.436 -24.930 1.00 89.12 143 GLN A N 1
ATOM 1154 C CA . GLN A 1 143 ? 4.868 -7.020 -23.590 1.00 89.12 143 GLN A CA 1
ATOM 1155 C C . GLN A 1 143 ? 5.530 -6.081 -22.574 1.00 89.12 143 GLN A C 1
ATOM 1157 O O . GLN A 1 143 ? 5.022 -5.911 -21.466 1.00 89.12 143 GLN A O 1
ATOM 1162 N N . LEU A 1 144 ? 6.642 -5.441 -22.952 1.00 87.00 144 LEU A N 1
ATOM 1163 C CA . LEU A 1 144 ? 7.316 -4.449 -22.113 1.00 87.00 144 LEU A CA 1
ATOM 1164 C C . LEU A 1 144 ? 6.399 -3.262 -21.807 1.00 87.00 144 LEU A C 1
ATOM 1166 O O . LEU A 1 144 ? 6.304 -2.852 -20.652 1.00 87.00 144 LEU A O 1
ATOM 1170 N N . LEU A 1 145 ? 5.695 -2.741 -22.817 1.00 85.50 145 LEU A N 1
ATOM 1171 C CA . LEU A 1 145 ? 4.740 -1.650 -22.628 1.00 85.50 145 LEU A CA 1
ATOM 1172 C C . LEU A 1 145 ? 3.565 -2.059 -21.738 1.00 85.50 145 LEU A C 1
ATOM 1174 O O . LEU A 1 145 ? 3.201 -1.311 -20.835 1.00 85.50 145 LEU A O 1
ATOM 1178 N N . TYR A 1 146 ? 3.003 -3.247 -21.960 1.00 85.25 146 TYR A N 1
ATOM 1179 C CA . TYR A 1 146 ? 1.901 -3.768 -21.156 1.00 85.25 146 TYR A CA 1
ATOM 1180 C C . TYR A 1 146 ? 2.295 -3.898 -19.679 1.00 85.25 146 TYR A C 1
ATOM 1182 O O . TYR A 1 146 ? 1.601 -3.388 -18.801 1.00 85.25 146 TYR A O 1
ATOM 1190 N N . ASN A 1 147 ? 3.457 -4.496 -19.405 1.00 84.44 147 ASN A N 1
ATOM 1191 C CA . ASN A 1 147 ? 3.962 -4.659 -18.042 1.00 84.44 147 ASN A CA 1
ATOM 1192 C C . ASN A 1 147 ? 4.246 -3.313 -17.356 1.00 84.44 147 ASN A C 1
ATOM 1194 O O . ASN A 1 147 ? 4.045 -3.186 -16.152 1.00 84.44 147 ASN A O 1
ATOM 1198 N N . ALA A 1 148 ? 4.707 -2.310 -18.105 1.00 80.81 148 ALA A N 1
ATOM 1199 C CA . ALA A 1 148 ? 5.030 -0.994 -17.562 1.00 80.81 148 ALA A CA 1
ATOM 1200 C C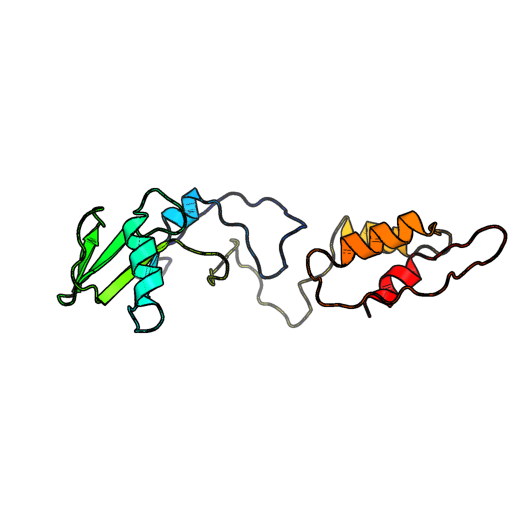 . ALA A 1 148 ? 3.794 -0.128 -17.253 1.00 80.81 148 ALA A C 1
ATOM 1202 O O . ALA A 1 148 ? 3.869 0.749 -16.396 1.00 80.81 148 ALA A O 1
ATOM 1203 N N . ILE A 1 149 ? 2.656 -0.371 -17.908 1.00 79.19 149 ILE A N 1
ATOM 1204 C CA . ILE A 1 149 ? 1.381 0.299 -17.592 1.00 79.19 149 ILE A CA 1
ATOM 1205 C C . ILE A 1 149 ? 0.748 -0.288 -16.324 1.00 79.19 149 ILE A C 1
ATOM 1207 O O . ILE A 1 149 ? 0.057 0.415 -15.584 1.00 79.19 149 ILE A O 1
ATOM 1211 N N . GLY A 1 150 ? 1.004 -1.570 -16.051 1.00 74.75 150 GLY A N 1
ATOM 1212 C CA . GLY A 1 150 ? 0.423 -2.269 -14.912 1.00 74.75 150 GLY A CA 1
ATOM 1213 C C . GLY A 1 150 ? -1.107 -2.277 -14.975 1.00 74.75 150 GLY A C 1
ATOM 1214 O O . GLY A 1 150 ? -1.700 -2.450 -16.038 1.00 74.75 150 GLY A O 1
ATOM 1215 N N . SER A 1 151 ? -1.761 -2.080 -13.830 1.00 65.88 151 SER A N 1
ATOM 1216 C CA . SER A 1 151 ? -3.227 -2.135 -13.706 1.00 65.88 151 SER A CA 1
ATOM 1217 C C . SER A 1 151 ? -3.958 -0.863 -14.168 1.00 65.88 151 SER A C 1
ATOM 1219 O O . SER A 1 151 ? -5.190 -0.812 -14.093 1.00 65.88 151 SER A O 1
ATOM 1221 N N . ASP A 1 152 ? -3.242 0.175 -14.624 1.00 68.19 152 ASP A N 1
ATOM 1222 C CA . ASP A 1 152 ? -3.849 1.442 -15.051 1.00 68.19 152 ASP A CA 1
ATOM 1223 C C . ASP A 1 152 ? -4.453 1.329 -16.461 1.00 68.19 152 ASP A C 1
ATOM 1225 O O . ASP A 1 152 ? -3.901 1.751 -17.476 1.00 68.19 152 ASP A O 1
ATOM 1229 N N . SER A 1 153 ? -5.640 0.735 -16.516 1.00 62.44 153 SER A N 1
ATOM 1230 C CA . SER A 1 153 ? -6.400 0.458 -17.740 1.00 62.44 153 SER A CA 1
ATOM 1231 C C . SER A 1 153 ? -7.094 1.694 -18.335 1.00 62.44 153 SER A C 1
ATOM 1233 O O . SER A 1 153 ? -7.789 1.588 -19.344 1.00 62.44 153 SER A O 1
ATOM 1235 N N . ARG A 1 154 ? -6.906 2.887 -17.748 1.00 65.06 154 ARG A N 1
ATOM 1236 C CA . ARG A 1 154 ? -7.556 4.128 -18.206 1.00 65.06 154 ARG A CA 1
ATOM 1237 C C . ARG A 1 154 ? -6.808 4.835 -19.338 1.00 65.06 154 ARG A C 1
ATOM 1239 O O . ARG A 1 154 ? -7.377 5.725 -19.969 1.00 65.06 154 ARG A O 1
ATOM 1246 N N . ARG A 1 155 ? -5.551 4.473 -19.614 1.00 66.75 155 ARG A N 1
ATOM 1247 C CA . ARG A 1 155 ? -4.731 5.122 -20.651 1.00 66.75 155 ARG A CA 1
ATOM 1248 C C . ARG A 1 155 ? -4.818 4.371 -21.979 1.00 66.75 155 ARG A C 1
ATOM 1250 O O . ARG A 1 155 ? -4.491 3.191 -22.064 1.00 66.75 155 ARG A O 1
ATOM 1257 N N . LYS A 1 156 ? -5.224 5.071 -23.044 1.00 68.25 156 LYS A N 1
ATOM 1258 C CA . LYS A 1 156 ? -5.192 4.532 -24.410 1.00 68.25 156 LYS A CA 1
ATOM 1259 C C . LYS A 1 156 ? -3.738 4.476 -24.887 1.00 68.25 156 LYS A C 1
ATOM 1261 O O . LYS A 1 156 ? -3.074 5.504 -24.975 1.00 68.25 156 LYS A O 1
ATOM 1266 N N . ILE A 1 157 ? -3.244 3.274 -25.173 1.00 70.56 157 ILE A N 1
ATOM 1267 C CA . ILE A 1 157 ? -1.845 3.048 -25.552 1.00 70.56 157 ILE A CA 1
ATOM 1268 C C . ILE A 1 157 ? -1.667 3.386 -27.030 1.00 70.56 157 ILE A C 1
ATOM 1270 O O . ILE A 1 157 ? -2.194 2.693 -27.901 1.00 70.56 157 ILE A O 1
ATOM 1274 N N . HIS A 1 158 ? -0.906 4.437 -27.320 1.00 75.88 158 HIS A N 1
ATOM 1275 C CA . HIS A 1 158 ? -0.497 4.767 -28.679 1.00 75.88 158 HIS A CA 1
ATOM 1276 C C . HIS A 1 158 ? 0.883 4.169 -28.950 1.00 75.88 158 HIS A C 1
ATOM 1278 O O . HIS A 1 158 ? 1.896 4.668 -28.473 1.00 75.88 158 HIS A O 1
ATOM 1284 N N . LEU A 1 159 ? 0.920 3.077 -29.717 1.00 80.38 159 LEU A N 1
ATOM 1285 C CA . LEU A 1 159 ? 2.178 2.455 -30.122 1.00 80.38 159 LEU A CA 1
ATOM 1286 C C . LEU A 1 159 ? 2.908 3.357 -31.120 1.00 80.38 159 LEU A C 1
ATOM 1288 O O . LEU A 1 159 ? 2.341 3.755 -32.139 1.00 80.38 159 LEU A O 1
ATOM 1292 N N . LEU A 1 160 ? 4.181 3.635 -30.847 1.00 85.75 160 LEU A N 1
ATOM 1293 C CA . LEU A 1 160 ? 5.043 4.346 -31.784 1.00 85.75 160 LEU A CA 1
ATOM 1294 C C . LEU A 1 160 ? 5.359 3.466 -33.007 1.00 85.75 160 LEU A C 1
ATOM 1296 O O . LEU A 1 160 ? 5.470 2.240 -32.876 1.00 85.75 160 LEU A O 1
ATOM 1300 N N . PRO A 1 161 ? 5.539 4.061 -34.201 1.00 88.31 161 PRO A N 1
ATOM 1301 C CA . PRO A 1 161 ? 5.954 3.314 -35.383 1.00 88.31 161 PRO A CA 1
ATOM 1302 C C . PRO A 1 161 ? 7.352 2.693 -35.188 1.00 88.31 161 PRO A C 1
ATOM 1304 O O . PRO A 1 161 ? 8.162 3.224 -34.418 1.00 88.31 161 PRO A O 1
ATOM 1307 N N . PRO A 1 162 ? 7.666 1.581 -35.875 1.00 90.94 162 PRO A N 1
ATOM 1308 C CA . PRO A 1 162 ? 8.985 0.963 -35.784 1.00 90.94 162 PRO A CA 1
ATOM 1309 C C . PRO A 1 162 ? 10.081 1.915 -36.287 1.00 90.94 162 PRO A C 1
ATOM 1311 O O . PRO A 1 162 ? 9.893 2.639 -37.266 1.00 90.94 162 PRO A O 1
ATOM 1314 N N . CYS A 1 163 ? 11.240 1.902 -35.621 1.00 88.25 163 CYS A N 1
ATOM 1315 C CA . CYS A 1 163 ? 12.423 2.663 -36.049 1.00 88.25 163 CYS A CA 1
ATOM 1316 C C . CYS A 1 163 ? 13.053 2.076 -37.315 1.00 88.25 163 CYS A C 1
ATOM 1318 O O . CYS A 1 163 ? 13.581 2.811 -38.145 1.00 88.25 163 CYS A O 1
ATOM 1320 N N . ILE A 1 164 ? 13.027 0.749 -37.447 1.00 90.44 164 ILE A N 1
ATOM 1321 C CA . ILE A 1 164 ? 13.629 0.018 -38.563 1.00 90.44 164 ILE A CA 1
ATOM 1322 C C . ILE A 1 164 ? 12.531 -0.801 -39.233 1.00 90.44 164 ILE A C 1
ATOM 1324 O O . ILE A 1 164 ? 11.804 -1.523 -38.556 1.00 90.44 164 ILE A O 1
ATOM 1328 N N . TRP A 1 165 ? 12.412 -0.683 -40.556 1.00 86.38 165 TRP A N 1
ATOM 1329 C CA . TRP A 1 165 ? 11.326 -1.297 -41.332 1.00 86.38 165 TRP A CA 1
ATOM 1330 C C . TRP A 1 165 ? 11.748 -2.539 -42.124 1.00 86.38 165 TRP A C 1
ATOM 1332 O O . TRP A 1 165 ? 10.919 -3.410 -42.373 1.00 86.38 165 TRP A O 1
ATOM 1342 N N . LYS A 1 166 ? 13.021 -2.638 -42.526 1.00 83.06 166 LYS A N 1
ATOM 1343 C CA . LYS A 1 166 ? 13.572 -3.762 -43.302 1.00 83.06 166 LYS A CA 1
ATOM 1344 C C . LYS A 1 166 ? 14.846 -4.285 -42.631 1.00 83.06 166 LYS A C 1
ATOM 1346 O O . LYS A 1 166 ? 15.622 -3.483 -42.128 1.00 83.06 166 LYS A O 1
ATOM 1351 N N . ALA A 1 167 ? 15.133 -5.589 -42.623 1.00 82.75 167 ALA A N 1
ATOM 1352 C CA . ALA A 1 167 ? 14.342 -6.722 -43.131 1.00 82.75 167 ALA A CA 1
ATOM 1353 C C . ALA A 1 167 ? 13.176 -7.149 -42.207 1.00 82.75 167 ALA A C 1
ATOM 1355 O O . ALA A 1 167 ? 12.292 -7.882 -42.640 1.00 82.75 167 ALA A O 1
ATOM 1356 N N . LYS A 1 168 ? 13.147 -6.662 -40.960 1.00 86.12 168 LYS A N 1
ATOM 1357 C CA . LYS A 1 168 ? 12.092 -6.904 -39.963 1.00 86.12 168 LYS A CA 1
ATOM 1358 C C . LYS A 1 168 ? 11.756 -5.597 -39.239 1.00 86.12 168 LYS A C 1
ATOM 1360 O O . LYS A 1 168 ? 12.620 -4.729 -39.120 1.00 86.12 168 LYS A O 1
ATOM 1365 N N . GLN A 1 169 ? 10.515 -5.460 -38.770 1.00 90.06 169 GLN A N 1
ATOM 1366 C CA . GLN A 1 169 ? 10.095 -4.311 -37.965 1.00 90.06 169 GLN A CA 1
ATOM 1367 C C . GLN A 1 169 ? 10.718 -4.384 -36.570 1.00 90.06 169 GLN A C 1
ATOM 1369 O O . GLN A 1 169 ? 10.480 -5.355 -35.848 1.00 90.06 169 GLN A O 1
ATOM 1374 N N . LEU A 1 170 ? 11.499 -3.367 -36.203 1.00 91.56 170 LEU A N 1
ATOM 1375 C CA . LEU A 1 170 ? 12.192 -3.303 -34.917 1.00 91.56 170 LEU A CA 1
ATOM 1376 C C . LEU A 1 170 ? 11.986 -1.952 -34.227 1.00 91.56 170 LEU A C 1
ATOM 1378 O O . LEU A 1 170 ? 11.967 -0.892 -34.865 1.00 91.56 170 LEU A O 1
ATOM 1382 N N . TRP A 1 171 ? 11.890 -2.010 -32.901 1.00 91.94 171 TRP A N 1
ATOM 1383 C CA . TRP A 1 171 ? 11.756 -0.863 -32.008 1.00 91.94 171 TRP A CA 1
ATOM 1384 C C . TRP A 1 171 ? 13.005 -0.712 -31.151 1.00 91.94 171 TRP A C 1
ATOM 1386 O O . TRP A 1 171 ? 13.621 -1.697 -30.755 1.00 91.94 171 TRP A O 1
ATOM 1396 N N . THR A 1 172 ? 13.390 0.521 -30.841 1.00 91.81 172 THR A N 1
ATOM 1397 C CA . THR A 1 172 ? 14.501 0.775 -29.911 1.00 91.81 172 THR A CA 1
ATOM 1398 C C . THR A 1 172 ? 13.975 0.895 -28.486 1.00 91.81 172 THR A C 1
ATOM 1400 O O . THR A 1 172 ? 12.857 1.364 -28.267 1.00 91.81 172 THR A O 1
ATOM 1403 N N . GLY A 1 173 ? 14.781 0.548 -27.479 1.00 85.69 173 GLY A N 1
ATOM 1404 C CA . GLY A 1 173 ? 14.335 0.705 -26.088 1.00 85.69 173 GLY A CA 1
ATOM 1405 C C . GLY A 1 173 ? 14.060 2.161 -25.690 1.00 85.69 173 GLY A C 1
ATOM 1406 O O . GLY A 1 173 ? 13.200 2.413 -24.850 1.00 85.69 173 GLY A O 1
ATOM 1407 N N . LYS A 1 174 ? 14.683 3.142 -26.362 1.00 86.88 174 LYS A N 1
ATOM 1408 C CA . LYS A 1 174 ? 14.378 4.576 -26.180 1.00 86.88 174 LYS A CA 1
ATOM 1409 C C . LYS A 1 174 ? 12.940 4.935 -26.574 1.00 86.88 174 LYS A C 1
ATOM 1411 O O . LYS A 1 174 ? 12.330 5.769 -25.914 1.00 86.88 174 LYS A O 1
ATOM 1416 N N . GLN A 1 175 ? 12.376 4.282 -27.595 1.00 84.69 175 GLN A N 1
ATOM 1417 C CA . GLN A 1 175 ? 10.961 4.453 -27.949 1.00 84.69 175 GLN A CA 1
ATOM 1418 C C . GLN A 1 175 ? 10.023 3.928 -26.860 1.00 84.69 175 GLN A C 1
ATOM 1420 O O . GLN A 1 175 ? 8.912 4.424 -26.724 1.00 84.69 175 GLN A O 1
ATOM 1425 N N . GLY A 1 176 ? 10.457 2.938 -26.074 1.00 76.44 176 GLY A N 1
ATOM 1426 C CA . GLY A 1 176 ? 9.701 2.465 -24.914 1.00 76.44 176 GLY A CA 1
ATOM 1427 C C . GLY A 1 176 ? 9.496 3.583 -23.895 1.00 76.44 176 GLY A C 1
ATOM 1428 O O . GLY A 1 176 ? 8.367 3.850 -23.512 1.00 76.44 176 GLY A O 1
ATOM 1429 N N . PHE A 1 177 ? 10.564 4.300 -23.537 1.00 76.00 177 PHE A N 1
ATOM 1430 C CA . PHE A 1 177 ? 10.499 5.416 -22.584 1.00 76.00 177 PHE A CA 1
ATOM 1431 C C . PHE A 1 177 ? 9.665 6.600 -23.086 1.00 76.00 177 PHE A C 1
ATOM 1433 O O . PHE A 1 177 ? 8.906 7.184 -22.315 1.00 76.00 177 PHE A O 1
ATOM 1440 N N . LEU A 1 178 ? 9.764 6.924 -24.378 1.00 74.50 178 LEU A N 1
ATOM 1441 C CA . LEU A 1 178 ? 8.991 8.008 -24.995 1.00 74.50 178 LEU A CA 1
ATOM 1442 C C . LEU A 1 178 ? 7.481 7.745 -24.992 1.00 74.50 178 LEU A C 1
ATOM 1444 O O . LEU A 1 178 ? 6.711 8.691 -25.002 1.00 74.50 178 LEU A O 1
ATOM 1448 N N . CYS A 1 179 ? 7.050 6.482 -24.953 1.00 68.62 179 CYS A N 1
ATOM 1449 C CA . CYS A 1 179 ? 5.630 6.137 -24.883 1.00 68.62 179 CYS A CA 1
ATOM 1450 C C . CYS A 1 179 ? 4.983 6.511 -23.532 1.00 68.62 179 CYS A C 1
ATOM 1452 O O . CYS A 1 179 ? 3.758 6.568 -23.441 1.00 68.62 179 CYS A O 1
ATOM 1454 N N . PHE A 1 180 ? 5.789 6.737 -22.487 1.00 63.50 180 PHE A N 1
ATOM 1455 C CA . PHE A 1 180 ? 5.325 7.101 -21.140 1.00 63.50 180 PHE A CA 1
ATOM 1456 C C . PHE A 1 180 ? 5.442 8.597 -20.826 1.00 63.50 180 PHE A C 1
ATOM 1458 O O . PHE A 1 180 ? 5.006 9.008 -19.750 1.00 63.50 180 PHE A O 1
ATOM 1465 N N . SER A 1 181 ? 6.070 9.371 -21.718 1.00 55.25 181 SER A N 1
ATOM 1466 C CA . SER A 1 181 ? 6.251 10.825 -21.587 1.00 55.25 181 SER A CA 1
ATOM 1467 C C . SER A 1 181 ? 5.077 11.559 -22.219 1.00 55.25 181 SER A C 1
ATOM 1469 O O . SER A 1 181 ? 4.578 12.507 -21.577 1.00 55.25 181 SER A O 1
#

Radius of gyration: 24.94 Å; Cα contacts (8 Å, |Δi|>4): 178; chains: 1; bounding box: 50×32×78 Å

Solvent-accessible surface area (backbone atoms only — not comparable to full-atom values): 11848 Å² total; per-residue (Å²): 144,88,88,78,84,77,91,69,80,92,71,87,86,78,86,88,77,93,69,88,88,61,56,97,92,56,78,93,73,58,66,77,54,29,50,69,36,63,48,81,43,73,61,40,94,85,46,45,68,60,54,51,51,18,46,61,55,22,56,88,42,81,70,10,21,50,35,34,28,34,87,84,72,48,76,40,73,67,62,80,82,74,88,74,82,63,49,29,39,24,25,32,55,55,95,87,66,90,74,92,83,83,71,86,80,85,87,77,76,88,81,83,63,85,86,77,77,80,56,71,68,55,46,52,48,53,52,60,38,54,37,90,89,36,70,34,46,67,67,60,47,51,50,54,52,51,65,72,54,57,88,59,80,86,65,84,84,72,82,77,80,60,78,34,73,73,96,54,58,26,34,46,38,56,58,60,58,60,70,76,110

InterPro domains:
  IPR000722 RNA polymerase, alpha subunit [PF00623] (5-110)
  IPR006592 RNA polymerase, N-terminal [SM00663] (1-130)
  IPR042102 RNA polymerase Rpb1, domain 3 superfamily [G3DSA:1.10.274.100] (109-180)
  IPR045867 DNA-directed RNA polymerase, subunit beta-prime [PTHR19376] (3-110)

Mean predicted aligned error: 9.79 Å

pLDDT: mean 82.23, std 10.46, range [44.88, 93.12]